Protein AF-A0A519VS32-F1 (afdb_monomer)

Secondary structure (DSSP, 8-state):
-HHHHHHHHHHHHHHHHHHHHHHHHHHTT-SS-HHHHHHHHS---HHHHHHHTBTTTB----SS--TTS--------SS--B--HHHHHHHHHT---SS-HHHHHHHHHHHS-TTTTTS--SS--TTEEEEEEEEEEEEEGGGTEEEEEEEEEEEE----SSS--EEEEEEEEPPTT-EEEEEEEEETTEEEEPPP--HHHHHHHHHHIIIII----EEEEE-STTEEEEEEEEE-SSS-EEEEEEEEEEPEEETTEEEEEPPEEE-SB-TT-EEEEEEEESSPPSS-EESS--S-SSSEEEEEE--S--EEEEE-PPPPSSPEEETTEEE--------------S-----SSS---TTT-

Nearest PDB structures (foldseek):
  6fpy-assembly2_B  TM=5.915E-01  e=7.731E-08  Homo sapiens
  6fpz-assembly2_B  TM=5.356E-01  e=4.316E-08  Homo sapiens
  6fpy-assembly1_A  TM=5.322E-01  e=5.450E-08  Homo sapiens
  6ydx-assembly1_A  TM=4.868E-01  e=1.602E-06  Homo sapiens
  7zyf-assembly2_B  TM=5.021E-01  e=4.314E-06  Homo sapiens

Sequence (361 aa):
VIVCLGFVYQWNSAYQKTTSIINHDMLKENTLPTWTAVSQQLPQSTVTEKMMKSGFVYAIPKEGSSWFWGDFGGVGFAEPRKHDPLVMISSFLIGQPLLDDQERIKILKAMYDSRHPAQERLWSGENLQTETVVSNVKIYPEYRLAFTEKTITVKNLSKRTWGGDEEAIYTFQLSEGSVVSSLSLWINGVEEKGRLTTKAKADTAYKTIVGVEVRDPSVVHWQEGNKVTVRIFPCNAAENRRFRIGITSPLIKDGNRLRYENPSINGPEFSTAEETLKIAFSESPQSLEASFKLKDKGEVVIDRSYQNNWDISFASPKLSNNAFSFNGSSYKLEELVIEPTQFKAQKIYLDLNASWTEEEL

Solvent-accessible surface area (backbone atoms only — not comparable to full-atom values): 21081 Å² total; per-residue (Å²): 106,69,69,56,54,53,50,39,50,52,41,47,52,49,43,53,51,47,52,51,45,51,57,54,46,74,74,41,95,62,93,66,63,66,47,56,64,40,53,75,69,55,74,90,44,72,59,46,51,50,55,54,37,49,71,65,33,30,51,52,78,67,87,93,62,61,90,87,60,79,85,88,82,65,85,50,51,72,53,77,74,38,85,44,72,66,56,24,52,33,33,64,77,74,49,74,64,98,59,56,73,68,43,33,47,51,31,37,34,74,72,63,70,34,53,72,37,56,42,85,57,95,50,56,50,85,49,38,30,32,47,36,40,37,36,44,35,42,36,32,67,43,73,42,33,34,40,38,38,40,38,39,33,37,36,33,70,50,89,51,90,71,92,44,61,20,36,49,52,34,38,37,42,46,57,76,84,41,44,80,77,45,43,32,39,52,57,98,88,42,84,43,75,56,81,92,71,58,61,71,62,48,52,52,51,44,51,49,32,59,74,71,66,68,54,83,45,67,50,76,39,83,46,80,85,46,32,37,37,38,42,39,38,68,29,31,54,89,52,71,36,38,38,35,40,29,35,41,31,56,42,48,74,56,90,66,28,32,33,48,73,50,62,29,69,46,56,48,51,54,93,78,14,38,24,42,40,37,40,42,61,80,57,88,73,46,78,70,44,54,81,57,91,74,90,60,96,63,74,38,74,46,79,46,73,57,70,58,76,50,41,38,36,24,50,53,63,71,67,46,91,64,64,53,71,58,97,95,43,75,46,72,72,74,84,85,80,83,77,92,69,94,77,81,76,90,72,86,82,84,72,90,74,74,78,70,51,86,90,76,108

Mean predicted aligned error: 10.27 Å

pLDDT: mean 84.2, std 13.28, range [35.09, 98.12]

Foldseek 3Di:
DVVLVVLLVLLLVQQVLLVVQQVVVVVDPDPDDSLVSSLVPGDLDPSNLLLLCEPPQEDEDDPPDDPPDDDPDDFFFQHHRDYDVSSHVSCVPRNGHPDDNVSSLVSCVRRPVSVQRNDGFPFHDNQKAWAEWEWAKEAELLAQKIKIKIKTKMAGRDPDPPPAWGKWKKKWQAPAPKDWDWKWWQDPNDTGTDDDDDPVVLVVVCCCCVVPVNDWDWGWDDDPGRMIMIMGDGRGNVDIIMMMIMMMHGWDDDPQKTKDKDTAMDIHHQPNYKYWYWYAYPDQFAPKDKPDDAPDSHTGTDIDRDDRTIMIMGGRDHHDPDWDDDPRDTHGDDDDDDDDDDDDDPDDDDDPPPPDDPVRD

Radius of gyration: 24.72 Å; Cα contacts (8 Å, |Δi|>4): 649; chains: 1; bounding box: 69×60×64 Å

Structure (mmCIF, N/CA/C/O backbone):
data_AF-A0A519VS32-F1
#
_entry.id   AF-A0A519VS32-F1
#
loop_
_atom_site.group_PDB
_atom_site.id
_atom_site.type_symbol
_atom_site.label_atom_id
_atom_site.label_alt_id
_atom_site.label_comp_id
_atom_site.label_asym_id
_atom_site.label_entity_id
_atom_site.label_seq_id
_atom_site.pdbx_PDB_ins_code
_atom_site.Cartn_x
_atom_site.Cartn_y
_atom_site.Cartn_z
_atom_site.occupancy
_atom_site.B_iso_or_equiv
_atom_site.auth_seq_id
_atom_site.auth_comp_id
_atom_site.auth_asym_id
_atom_site.auth_atom_id
_atom_site.pdbx_PDB_model_num
ATOM 1 N N . VAL A 1 1 ? 38.939 1.905 -8.479 1.00 78.06 1 VAL A N 1
ATOM 2 C CA . VAL A 1 1 ? 39.456 0.516 -8.577 1.00 78.06 1 VAL A CA 1
ATOM 3 C C . VAL A 1 1 ? 39.057 -0.331 -7.371 1.00 78.06 1 VAL A C 1
ATOM 5 O O . VAL A 1 1 ? 38.330 -1.290 -7.571 1.00 78.06 1 VAL A O 1
ATOM 8 N N . ILE A 1 2 ? 39.417 0.043 -6.136 1.00 88.25 2 ILE A N 1
ATOM 9 C CA . ILE A 1 2 ? 39.124 -0.747 -4.916 1.00 88.25 2 ILE A CA 1
ATOM 10 C C . ILE A 1 2 ? 37.626 -1.061 -4.740 1.00 88.25 2 ILE A C 1
ATOM 12 O O . ILE A 1 2 ? 37.269 -2.213 -4.526 1.00 88.25 2 ILE A O 1
ATOM 16 N N . VAL A 1 3 ? 36.742 -0.070 -4.911 1.00 87.88 3 VAL A N 1
ATOM 17 C CA . VAL A 1 3 ? 35.278 -0.269 -4.821 1.00 87.88 3 VAL A CA 1
ATOM 18 C C . VAL A 1 3 ? 34.768 -1.266 -5.868 1.00 87.88 3 VAL A C 1
ATOM 20 O O . VAL A 1 3 ? 33.941 -2.115 -5.555 1.00 87.88 3 VAL A O 1
ATOM 23 N N . CYS A 1 4 ? 35.295 -1.200 -7.094 1.00 90.94 4 CYS A N 1
ATOM 24 C CA . CYS A 1 4 ? 34.933 -2.126 -8.168 1.00 90.94 4 CYS A CA 1
ATOM 25 C C . CYS A 1 4 ? 35.387 -3.554 -7.839 1.00 90.94 4 CYS A C 1
ATOM 27 O O . CYS A 1 4 ? 34.585 -4.478 -7.902 1.00 90.94 4 CYS A O 1
ATOM 29 N N . LEU A 1 5 ? 36.635 -3.724 -7.388 1.00 93.31 5 LEU A N 1
ATOM 30 C CA . LEU A 1 5 ? 37.160 -5.026 -6.964 1.00 93.31 5 LEU A CA 1
ATOM 31 C C . LEU A 1 5 ? 36.354 -5.615 -5.799 1.00 93.31 5 LEU A C 1
ATOM 33 O O . LEU A 1 5 ? 36.012 -6.793 -5.829 1.00 93.31 5 LEU A O 1
ATOM 37 N N . GLY A 1 6 ? 36.001 -4.794 -4.805 1.00 94.75 6 GLY A N 1
ATOM 38 C CA . GLY A 1 6 ? 35.162 -5.215 -3.684 1.00 94.75 6 GLY A CA 1
ATOM 39 C C . GLY A 1 6 ? 33.761 -5.650 -4.121 1.00 94.75 6 GLY A C 1
ATOM 40 O O . GLY A 1 6 ? 33.270 -6.677 -3.659 1.00 94.75 6 GLY A O 1
ATOM 41 N N . PHE A 1 7 ? 33.137 -4.913 -5.045 1.00 96.12 7 PHE A N 1
ATOM 42 C CA . PHE A 1 7 ? 31.827 -5.267 -5.597 1.00 96.12 7 PHE A CA 1
ATOM 43 C C . PHE A 1 7 ? 31.876 -6.583 -6.383 1.00 96.12 7 PHE A C 1
ATOM 45 O O . PHE A 1 7 ? 31.075 -7.477 -6.125 1.00 96.12 7 PHE A O 1
ATOM 52 N N . VAL A 1 8 ? 32.846 -6.731 -7.292 1.00 96.25 8 VAL A N 1
ATOM 53 C CA . VAL A 1 8 ? 33.046 -7.952 -8.093 1.00 96.25 8 VAL A CA 1
ATOM 54 C C . VAL A 1 8 ? 33.332 -9.154 -7.187 1.00 96.25 8 VAL A C 1
ATOM 56 O O . VAL A 1 8 ? 32.793 -10.235 -7.405 1.00 96.25 8 VAL A O 1
ATOM 59 N N . TYR A 1 9 ? 34.120 -8.971 -6.123 1.00 96.31 9 TYR A N 1
ATOM 60 C CA . TYR A 1 9 ? 34.371 -10.018 -5.132 1.00 96.31 9 TYR A CA 1
ATOM 61 C C . TYR A 1 9 ? 33.088 -10.454 -4.410 1.00 96.31 9 TYR A C 1
ATOM 63 O O . TYR A 1 9 ? 32.817 -11.650 -4.302 1.00 96.31 9 TYR A O 1
ATOM 71 N N . GLN A 1 10 ? 32.274 -9.499 -3.946 1.00 96.25 10 GLN A N 1
ATOM 72 C CA . GLN A 1 10 ? 30.989 -9.801 -3.307 1.00 96.25 10 GLN A CA 1
ATOM 73 C C . GLN A 1 10 ? 30.020 -10.491 -4.276 1.00 96.25 10 GLN A C 1
ATOM 75 O O . GLN A 1 10 ? 29.356 -11.448 -3.883 1.00 96.25 10 GLN A O 1
ATOM 80 N N . TRP A 1 11 ? 29.987 -10.061 -5.541 1.00 96.56 11 TRP A N 1
ATOM 81 C CA . TRP A 1 11 ? 29.200 -10.705 -6.592 1.00 96.56 11 TRP A CA 1
ATOM 82 C C . TRP A 1 11 ? 29.639 -12.150 -6.806 1.00 96.56 11 TRP A C 1
ATOM 84 O O . TRP A 1 11 ? 28.804 -13.048 -6.790 1.00 96.56 11 TRP A O 1
ATOM 94 N N . ASN A 1 12 ? 30.947 -12.396 -6.939 1.00 96.50 12 ASN A N 1
ATOM 95 C CA . ASN A 1 12 ? 31.478 -13.746 -7.109 1.00 96.50 12 ASN A CA 1
ATOM 96 C C . ASN A 1 12 ? 31.135 -14.627 -5.907 1.00 96.50 12 ASN A C 1
ATOM 98 O O . ASN A 1 12 ? 30.671 -15.746 -6.075 1.00 96.50 12 ASN A O 1
ATOM 102 N N . SER A 1 13 ? 31.300 -14.111 -4.688 1.00 95.56 13 SER A N 1
ATOM 103 C CA . SER A 1 13 ? 30.938 -14.835 -3.467 1.00 95.56 13 SER A CA 1
ATOM 104 C C . SER A 1 13 ? 29.455 -15.233 -3.455 1.00 95.56 13 SER A C 1
ATOM 106 O O . SER A 1 13 ? 29.124 -16.394 -3.207 1.00 95.56 13 SER A O 1
ATOM 108 N N . ALA A 1 14 ? 28.556 -14.306 -3.804 1.00 94.62 14 ALA A N 1
ATOM 109 C CA . ALA A 1 14 ? 27.125 -14.584 -3.905 1.00 94.62 14 ALA A CA 1
ATOM 110 C C . ALA A 1 14 ? 26.801 -15.591 -5.027 1.00 94.62 14 ALA A C 1
ATOM 112 O O . ALA A 1 14 ? 26.003 -16.506 -4.815 1.00 94.62 14 ALA A O 1
ATOM 113 N N . TYR A 1 15 ? 27.447 -15.469 -6.188 1.00 95.81 15 TYR A N 1
ATOM 114 C CA . TYR A 1 15 ? 27.301 -16.382 -7.324 1.00 95.81 15 TYR A CA 1
ATOM 115 C C . TYR A 1 15 ? 27.735 -17.814 -6.975 1.00 95.81 15 TYR A C 1
ATOM 117 O O . TYR A 1 15 ? 26.971 -18.764 -7.164 1.00 95.81 15 TYR A O 1
ATOM 125 N N . GLN A 1 16 ? 28.929 -17.973 -6.396 1.00 95.50 16 GLN A N 1
ATOM 126 C CA . GLN A 1 16 ? 29.461 -19.275 -5.986 1.00 95.50 16 GLN A CA 1
ATOM 127 C C . GLN A 1 16 ? 28.591 -19.913 -4.902 1.00 95.50 16 GLN A C 1
ATOM 129 O O . GLN A 1 16 ? 28.287 -21.103 -4.969 1.00 95.50 16 GLN A O 1
ATOM 134 N N . LYS A 1 17 ? 28.123 -19.120 -3.930 1.00 94.62 17 LYS A N 1
ATOM 135 C CA . LYS A 1 17 ? 27.221 -19.612 -2.886 1.00 94.62 17 LYS A CA 1
ATOM 136 C C . LYS A 1 17 ? 25.881 -20.071 -3.461 1.00 94.62 17 LYS A C 1
ATOM 138 O O . LYS A 1 17 ? 25.420 -21.147 -3.101 1.00 94.62 17 LYS A O 1
ATOM 143 N N . THR A 1 18 ? 25.296 -19.304 -4.382 1.00 94.00 18 THR A N 1
ATOM 144 C CA . THR A 1 18 ? 24.055 -19.682 -5.082 1.00 94.00 18 THR A CA 1
ATOM 145 C C . THR A 1 18 ? 24.233 -21.009 -5.819 1.00 94.00 18 THR A C 1
ATOM 147 O O . THR A 1 18 ? 23.465 -21.941 -5.602 1.00 94.00 18 THR A O 1
ATOM 150 N N . THR A 1 19 ? 25.300 -21.128 -6.612 1.00 93.38 19 THR A N 1
ATOM 151 C CA . THR A 1 19 ? 25.625 -22.344 -7.376 1.00 93.38 19 THR A CA 1
ATOM 152 C C . THR A 1 19 ? 25.845 -23.548 -6.460 1.00 93.38 19 THR A C 1
ATOM 154 O O . THR A 1 19 ? 25.325 -24.630 -6.710 1.00 93.38 19 THR A O 1
ATOM 157 N N . SER A 1 20 ? 26.571 -23.361 -5.355 1.00 93.31 20 SER A N 1
ATOM 158 C CA . SER A 1 20 ? 26.794 -24.414 -4.365 1.00 93.31 20 SER A CA 1
ATOM 159 C C . SER A 1 20 ? 25.490 -24.878 -3.712 1.00 93.31 20 SER A C 1
ATOM 161 O O . SER A 1 20 ? 25.303 -26.079 -3.543 1.00 93.31 20 SER A O 1
ATOM 163 N N . ILE A 1 21 ? 24.577 -23.962 -3.372 1.00 91.62 21 ILE A N 1
ATOM 164 C CA . ILE A 1 21 ? 23.272 -24.321 -2.801 1.00 91.62 21 ILE A CA 1
ATOM 165 C C . ILE A 1 21 ? 22.454 -25.130 -3.808 1.00 91.62 21 ILE A C 1
ATOM 167 O O . ILE A 1 21 ? 21.954 -26.181 -3.433 1.00 91.62 21 ILE A O 1
ATOM 171 N N . ILE A 1 22 ? 22.374 -24.689 -5.067 1.00 90.44 22 ILE A N 1
ATOM 172 C CA . ILE A 1 22 ? 21.643 -25.399 -6.131 1.00 90.44 22 ILE A CA 1
ATOM 173 C C . ILE A 1 22 ? 22.199 -26.814 -6.316 1.00 90.44 22 ILE A C 1
ATOM 175 O O . ILE A 1 22 ? 21.444 -27.780 -6.310 1.00 90.44 22 ILE A O 1
ATOM 179 N N . ASN A 1 23 ? 23.524 -26.958 -6.402 1.00 89.62 23 ASN A N 1
ATOM 180 C CA . ASN A 1 23 ? 24.156 -28.267 -6.559 1.00 89.62 23 ASN A CA 1
ATOM 181 C C . ASN A 1 23 ? 23.884 -29.189 -5.360 1.00 89.62 23 ASN A C 1
ATOM 183 O O . ASN A 1 23 ? 23.631 -30.375 -5.544 1.00 89.62 23 ASN A O 1
ATOM 187 N N . HIS A 1 24 ? 23.919 -28.666 -4.129 1.00 87.12 24 HIS A N 1
ATOM 188 C CA . HIS A 1 24 ? 23.570 -29.450 -2.941 1.00 87.12 24 HIS A CA 1
ATOM 189 C C . HIS A 1 24 ? 22.078 -29.791 -2.871 1.00 87.12 24 HIS A C 1
ATOM 191 O O . HIS A 1 24 ? 21.731 -30.855 -2.363 1.00 87.12 24 HIS A O 1
ATOM 197 N N . ASP A 1 25 ? 21.211 -28.895 -3.341 1.00 84.56 25 ASP A N 1
ATOM 198 C CA . ASP A 1 25 ? 19.765 -29.099 -3.404 1.00 84.56 25 ASP A CA 1
ATOM 199 C C . ASP A 1 25 ? 19.421 -30.210 -4.397 1.00 84.56 25 ASP A C 1
ATOM 201 O O . ASP A 1 25 ? 18.660 -31.092 -4.046 1.00 84.56 25 ASP A O 1
ATOM 205 N N . MET A 1 26 ? 20.083 -30.269 -5.558 1.00 81.06 26 MET A N 1
ATOM 206 C CA . MET A 1 26 ? 19.925 -31.361 -6.533 1.00 81.06 26 MET A CA 1
ATOM 207 C C . MET A 1 26 ? 20.322 -32.746 -5.998 1.00 81.06 26 MET A C 1
ATOM 209 O O . MET A 1 26 ? 19.842 -33.759 -6.503 1.00 81.06 26 MET A O 1
ATOM 213 N N . LEU A 1 27 ? 21.219 -32.810 -5.009 1.00 80.44 27 LEU A N 1
ATOM 214 C CA . LEU A 1 27 ? 21.641 -34.069 -4.379 1.00 80.44 27 LEU A CA 1
ATOM 215 C C . LEU A 1 27 ? 20.667 -34.549 -3.303 1.00 80.44 27 LEU A C 1
ATOM 217 O O . LEU A 1 27 ? 20.682 -35.723 -2.934 1.00 80.44 27 LEU A O 1
ATOM 221 N N . LYS A 1 28 ? 19.865 -33.639 -2.754 1.00 73.25 28 LYS A N 1
ATOM 222 C CA . LYS A 1 28 ? 18.820 -33.970 -1.796 1.00 73.25 28 LYS A CA 1
ATOM 223 C C . LYS A 1 28 ? 17.549 -34.159 -2.610 1.00 73.25 28 LYS A C 1
ATOM 225 O O . LYS A 1 28 ? 17.189 -33.293 -3.390 1.00 73.25 28 LYS A O 1
ATOM 230 N N . GLU A 1 29 ? 16.828 -35.257 -2.429 1.00 65.81 29 GLU A N 1
ATOM 231 C CA . GLU A 1 29 ? 15.453 -35.370 -2.936 1.00 65.81 29 GLU A CA 1
ATOM 232 C C . GLU A 1 29 ? 14.532 -34.440 -2.118 1.00 65.81 29 GLU A C 1
ATOM 234 O O . GLU A 1 29 ? 13.639 -34.872 -1.393 1.00 65.81 29 GLU A O 1
ATOM 239 N N . ASN A 1 30 ? 14.824 -33.139 -2.140 1.00 62.19 30 ASN A N 1
ATOM 240 C CA . ASN A 1 30 ? 14.110 -32.125 -1.395 1.00 62.19 30 ASN A CA 1
ATOM 241 C C . ASN A 1 30 ? 12.720 -31.953 -2.005 1.00 62.19 30 ASN A C 1
ATOM 243 O O . ASN A 1 30 ? 12.544 -31.838 -3.215 1.00 62.19 30 ASN A O 1
ATOM 247 N N . THR A 1 31 ? 11.717 -31.892 -1.136 1.00 73.75 31 THR A N 1
ATOM 248 C CA . THR A 1 31 ? 10.315 -31.694 -1.522 1.00 73.75 31 THR A CA 1
ATOM 249 C C . THR A 1 31 ? 9.988 -30.233 -1.848 1.00 73.75 31 THR A C 1
ATOM 251 O O . THR A 1 31 ? 8.918 -29.948 -2.385 1.00 73.75 31 THR A O 1
ATOM 254 N N . LEU A 1 32 ? 10.888 -29.298 -1.520 1.00 82.06 32 LEU A N 1
ATOM 255 C CA . LEU A 1 32 ? 10.698 -27.860 -1.709 1.00 82.06 32 LEU A CA 1
ATOM 256 C C . LEU A 1 32 ? 11.434 -27.345 -2.960 1.00 82.06 32 LEU A C 1
ATOM 258 O O . LEU A 1 32 ? 12.518 -27.832 -3.266 1.00 82.06 32 LEU A O 1
ATOM 262 N N . PRO A 1 33 ? 10.902 -26.321 -3.658 1.00 87.62 33 PRO A N 1
ATOM 263 C CA . PRO A 1 33 ? 11.562 -25.736 -4.826 1.00 87.62 33 PRO A CA 1
ATOM 264 C C . PRO A 1 33 ? 12.920 -25.099 -4.496 1.00 87.62 33 PRO A C 1
ATOM 266 O O . PRO A 1 33 ? 13.047 -24.412 -3.482 1.00 87.62 33 PRO A O 1
ATOM 269 N N . THR A 1 34 ? 13.889 -25.193 -5.405 1.00 88.25 34 THR A N 1
ATOM 270 C CA . THR A 1 34 ? 15.281 -24.742 -5.216 1.00 88.25 34 THR A CA 1
ATOM 271 C C . THR A 1 34 ? 15.441 -23.287 -4.766 1.00 88.25 34 THR A C 1
ATOM 273 O O . THR A 1 34 ? 16.265 -22.989 -3.895 1.00 88.25 34 THR A O 1
ATOM 276 N N . TRP A 1 35 ? 14.614 -22.363 -5.269 1.00 91.00 35 TRP A N 1
ATOM 277 C CA . TRP A 1 35 ? 14.641 -20.957 -4.837 1.00 91.00 35 TRP A CA 1
ATOM 278 C C . TRP A 1 35 ? 14.465 -20.789 -3.314 1.00 91.00 35 TRP A C 1
ATOM 280 O O . TRP A 1 35 ? 14.995 -19.835 -2.739 1.00 91.00 35 TRP A O 1
ATOM 290 N N . THR A 1 36 ? 13.762 -21.716 -2.645 1.00 90.62 36 THR A N 1
ATOM 291 C CA . THR A 1 36 ? 13.538 -21.672 -1.192 1.00 90.62 36 THR A CA 1
ATOM 292 C C . THR A 1 36 ? 14.849 -21.867 -0.433 1.00 90.62 36 THR A C 1
ATOM 294 O O . THR A 1 36 ? 15.220 -21.009 0.371 1.00 90.62 36 THR A O 1
ATOM 297 N N . ALA A 1 37 ? 15.605 -22.921 -0.753 1.00 90.62 37 ALA A N 1
ATOM 298 C CA . ALA A 1 37 ? 16.916 -23.204 -0.178 1.00 90.62 37 ALA A CA 1
ATOM 299 C C . ALA A 1 37 ? 17.911 -22.059 -0.423 1.00 90.62 37 ALA A C 1
ATOM 301 O O . ALA A 1 37 ? 18.642 -21.668 0.493 1.00 90.62 37 ALA A O 1
ATOM 302 N N . VAL A 1 38 ? 17.901 -21.478 -1.631 1.00 92.12 38 VAL A N 1
ATOM 303 C CA . VAL A 1 38 ? 18.730 -20.307 -1.956 1.00 92.12 38 VAL A CA 1
ATOM 304 C C . VAL A 1 38 ? 18.357 -19.124 -1.063 1.00 92.12 38 VAL A C 1
ATOM 306 O O . VAL A 1 38 ? 19.236 -18.552 -0.419 1.00 92.12 38 VAL A O 1
ATOM 309 N N . SER A 1 39 ? 17.068 -18.786 -0.958 1.00 91.94 39 SER A N 1
ATOM 310 C CA . SER A 1 39 ? 16.605 -17.630 -0.176 1.00 91.94 39 SER A CA 1
ATOM 311 C C . SER A 1 39 ? 16.947 -17.702 1.319 1.00 91.94 39 SER A C 1
ATOM 313 O O . SER A 1 39 ? 17.188 -16.672 1.941 1.00 91.94 39 SER A O 1
ATOM 315 N N . GLN A 1 40 ? 17.017 -18.907 1.895 1.00 89.88 40 GLN A N 1
ATOM 316 C CA . GLN A 1 40 ? 17.318 -19.112 3.317 1.00 89.88 40 GLN A CA 1
ATOM 317 C C . GLN A 1 40 ? 18.802 -18.935 3.654 1.00 89.88 40 GLN A C 1
ATOM 319 O O . GLN A 1 40 ? 19.151 -18.597 4.784 1.00 89.88 40 GLN A O 1
ATOM 324 N N . GLN A 1 41 ? 19.689 -19.209 2.698 1.00 91.62 41 GLN A N 1
ATOM 325 C CA . GLN A 1 41 ? 21.128 -19.300 2.952 1.00 91.62 41 GLN A CA 1
ATOM 326 C C . GLN A 1 41 ? 21.924 -18.152 2.329 1.00 91.62 41 GLN A C 1
ATOM 328 O O . GLN A 1 41 ? 23.053 -17.875 2.754 1.00 91.62 41 GLN A O 1
ATOM 333 N N . LEU A 1 42 ? 21.393 -17.495 1.300 1.00 91.94 42 LEU A N 1
ATOM 334 C CA . LEU A 1 42 ? 22.091 -16.425 0.603 1.00 91.94 42 LEU A CA 1
ATOM 335 C C . LEU A 1 42 ? 22.167 -15.158 1.479 1.00 91.94 42 LEU A C 1
ATOM 337 O O . LEU A 1 42 ? 21.191 -14.809 2.140 1.00 91.94 42 LEU A O 1
ATOM 341 N N . PRO A 1 43 ? 23.309 -14.444 1.524 1.00 88.56 43 PRO A N 1
ATOM 342 C CA . PRO A 1 43 ? 23.415 -13.234 2.329 1.00 88.56 43 PRO A CA 1
ATOM 343 C C . PRO A 1 43 ? 22.525 -12.123 1.766 1.00 88.56 43 PRO A C 1
ATOM 345 O O . PRO A 1 43 ? 22.625 -11.774 0.585 1.00 88.56 43 PRO A O 1
ATOM 348 N N . GLN A 1 44 ? 21.718 -11.518 2.635 1.00 91.94 44 GLN A N 1
ATOM 349 C CA . GLN A 1 44 ? 20.938 -10.330 2.311 1.00 91.94 44 GLN A CA 1
ATOM 350 C C . GLN A 1 44 ? 21.877 -9.119 2.210 1.00 91.94 44 GLN A C 1
ATOM 352 O O . GLN A 1 44 ? 22.309 -8.547 3.207 1.00 91.94 44 GLN A O 1
ATOM 357 N N . SER A 1 45 ? 22.243 -8.754 0.981 1.00 92.56 45 SER A N 1
ATOM 358 C CA . SER A 1 45 ? 23.092 -7.595 0.683 1.00 92.56 45 SER A CA 1
ATOM 359 C C . SER A 1 45 ? 22.607 -6.860 -0.565 1.00 92.56 45 SER A C 1
ATOM 361 O O . SER A 1 45 ? 21.918 -7.451 -1.399 1.00 92.56 45 SER A O 1
ATOM 363 N N . THR A 1 46 ? 23.005 -5.597 -0.735 1.00 91.94 46 THR A N 1
ATOM 364 C CA . THR A 1 46 ? 22.708 -4.824 -1.954 1.00 91.94 46 THR A CA 1
ATOM 365 C C . THR A 1 46 ? 23.341 -5.449 -3.199 1.00 91.94 46 THR A C 1
ATOM 367 O O . THR A 1 46 ? 22.761 -5.390 -4.279 1.00 91.94 46 THR A O 1
ATOM 370 N N . VAL A 1 47 ? 24.521 -6.072 -3.081 1.00 94.12 47 VAL A N 1
ATOM 371 C CA . VAL A 1 47 ? 25.171 -6.750 -4.219 1.00 94.12 47 VAL A CA 1
ATOM 372 C C . VAL A 1 47 ? 24.374 -7.984 -4.631 1.00 94.12 47 VAL A C 1
ATOM 374 O O . VAL A 1 47 ? 24.089 -8.157 -5.813 1.00 94.12 47 VAL A O 1
ATOM 377 N N . THR A 1 48 ? 23.942 -8.790 -3.659 1.00 94.00 48 THR A N 1
ATOM 378 C CA . THR A 1 48 ? 23.061 -9.942 -3.890 1.00 94.00 48 THR A CA 1
ATOM 379 C C . THR A 1 48 ? 21.739 -9.511 -4.537 1.00 94.00 48 THR A C 1
ATOM 381 O O . THR A 1 48 ? 21.288 -10.141 -5.490 1.00 94.00 48 THR A O 1
ATOM 384 N N . GLU A 1 49 ? 21.140 -8.409 -4.077 1.00 93.88 49 GLU A N 1
ATOM 385 C CA . GLU A 1 49 ? 19.905 -7.864 -4.652 1.00 93.88 49 GLU A CA 1
ATOM 386 C C . GLU A 1 49 ? 20.097 -7.477 -6.124 1.00 93.88 49 GLU A C 1
ATOM 388 O O . GLU A 1 49 ? 19.324 -7.886 -6.990 1.00 93.88 49 GLU A O 1
ATOM 393 N N . LYS A 1 50 ? 21.173 -6.735 -6.425 1.00 93.62 50 LYS A N 1
ATOM 394 C CA . LYS A 1 50 ? 21.538 -6.348 -7.795 1.00 93.62 50 LYS A CA 1
ATOM 395 C C . LYS A 1 50 ? 21.821 -7.560 -8.683 1.00 93.62 50 LYS A C 1
ATOM 397 O O . LYS A 1 50 ? 21.439 -7.548 -9.851 1.00 93.62 50 LYS A O 1
ATOM 402 N N . MET A 1 51 ? 22.442 -8.605 -8.135 1.00 94.19 51 MET A N 1
ATOM 403 C CA . MET A 1 51 ? 22.677 -9.871 -8.834 1.00 94.19 51 MET A CA 1
ATOM 404 C C . MET A 1 51 ? 21.364 -10.557 -9.209 1.00 94.19 51 MET A C 1
ATOM 406 O O . MET A 1 51 ? 21.180 -10.929 -10.371 1.00 94.19 51 MET A O 1
ATOM 410 N N . MET A 1 52 ? 20.418 -10.647 -8.272 1.00 94.00 52 MET A N 1
ATOM 411 C CA . MET A 1 52 ? 19.093 -11.214 -8.538 1.00 94.00 52 MET A CA 1
ATOM 412 C C . MET A 1 52 ? 18.306 -10.394 -9.562 1.00 94.00 52 MET A C 1
ATOM 414 O O . MET A 1 52 ? 17.627 -10.978 -10.396 1.00 94.00 52 MET A O 1
ATOM 418 N N . LYS A 1 53 ? 18.474 -9.066 -9.562 1.00 91.00 53 LYS A N 1
ATOM 419 C CA . LYS A 1 53 ? 17.858 -8.108 -10.498 1.00 91.00 53 LYS A CA 1
ATOM 420 C C . LYS A 1 53 ? 18.527 -8.018 -11.884 1.00 91.00 53 LYS A C 1
ATOM 422 O O . LYS A 1 53 ? 18.065 -7.269 -12.752 1.00 91.00 53 LYS A O 1
ATOM 427 N N . SER A 1 54 ? 19.639 -8.719 -12.104 1.00 89.94 54 SER A N 1
ATOM 428 C CA . SER A 1 54 ? 20.414 -8.629 -13.348 1.00 89.94 54 SER A CA 1
ATOM 429 C C . SER A 1 54 ? 19.660 -9.210 -14.550 1.00 89.94 54 SER A C 1
ATOM 431 O O . SER A 1 54 ? 19.026 -10.256 -14.459 1.00 89.94 54 SER A O 1
ATOM 433 N N . GLY A 1 55 ? 19.710 -8.545 -15.701 1.00 82.38 55 GLY A N 1
ATOM 434 C CA . GLY A 1 55 ? 19.042 -8.992 -16.927 1.00 82.38 55 GLY A CA 1
ATOM 435 C C . GLY A 1 55 ? 17.647 -8.405 -17.141 1.00 82.38 55 GLY A C 1
ATOM 436 O O . GLY A 1 55 ? 17.320 -8.113 -18.290 1.00 82.38 55 GLY A O 1
ATOM 437 N N . PHE A 1 56 ? 16.884 -8.133 -16.072 1.00 81.38 56 PHE A N 1
ATOM 438 C CA . PHE A 1 56 ? 15.541 -7.536 -16.172 1.00 81.38 56 PHE A CA 1
ATOM 439 C C . PHE A 1 56 ? 15.429 -6.118 -15.580 1.00 81.38 56 PHE A C 1
ATOM 441 O O . PHE A 1 56 ? 14.810 -5.269 -16.212 1.00 81.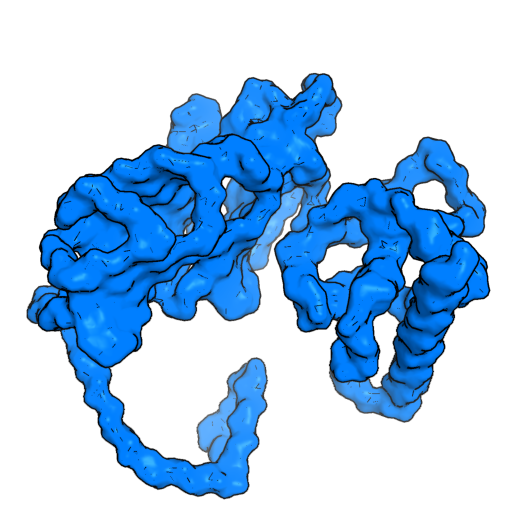38 56 PHE A O 1
ATOM 448 N N . VAL A 1 57 ? 16.090 -5.795 -14.456 1.00 84.44 57 VAL A N 1
ATOM 449 C CA . VAL A 1 57 ? 16.224 -4.390 -13.994 1.00 84.44 57 VAL A CA 1
ATOM 450 C C . VAL A 1 57 ? 17.562 -3.806 -14.429 1.00 84.44 57 VAL A C 1
ATOM 452 O O . VAL A 1 57 ? 17.612 -2.699 -14.954 1.00 84.44 57 VAL A O 1
ATOM 455 N N . TYR A 1 58 ? 18.664 -4.532 -14.232 1.00 87.94 58 TYR A N 1
ATOM 456 C CA . TYR A 1 58 ? 19.996 -4.052 -14.610 1.00 87.94 58 TYR A CA 1
ATOM 457 C C . TYR A 1 58 ? 20.426 -4.597 -15.967 1.00 87.94 58 TYR A C 1
ATOM 459 O O . TYR A 1 58 ? 20.352 -5.801 -16.216 1.00 87.94 58 TYR A O 1
ATOM 467 N N . ALA A 1 59 ? 20.927 -3.715 -16.831 1.00 85.94 59 ALA A N 1
ATOM 468 C CA . ALA A 1 59 ? 21.537 -4.114 -18.091 1.00 85.94 59 ALA A CA 1
ATOM 469 C C . ALA A 1 59 ? 22.776 -4.999 -17.855 1.00 85.94 59 ALA A C 1
ATOM 471 O O . ALA A 1 59 ? 23.617 -4.700 -17.007 1.00 85.94 59 ALA A O 1
ATOM 472 N N . ILE A 1 60 ? 22.890 -6.064 -18.646 1.00 86.38 60 ILE A N 1
ATOM 473 C CA . ILE A 1 60 ? 23.997 -7.028 -18.638 1.00 86.38 60 ILE A CA 1
ATOM 474 C C . ILE A 1 60 ? 24.567 -7.168 -20.058 1.00 86.38 60 ILE A C 1
ATOM 476 O O . ILE A 1 60 ? 23.874 -6.811 -21.017 1.00 86.38 60 ILE A O 1
ATOM 480 N N . PRO A 1 61 ? 25.794 -7.684 -20.223 1.00 81.50 61 PRO A N 1
ATOM 481 C CA . PRO A 1 61 ? 26.291 -8.081 -21.537 1.00 81.50 61 PRO A CA 1
ATOM 482 C C . PRO A 1 61 ? 25.419 -9.219 -22.088 1.00 81.50 61 PRO A C 1
ATOM 484 O O . PRO A 1 61 ? 25.201 -10.206 -21.391 1.00 81.50 61 PRO A O 1
ATOM 487 N N . LYS A 1 62 ? 24.911 -9.090 -23.318 1.00 69.44 62 LYS A N 1
ATOM 488 C CA . LYS A 1 62 ? 24.228 -10.181 -24.031 1.00 69.44 62 LYS A CA 1
ATOM 489 C C . LYS A 1 62 ? 25.093 -10.638 -25.204 1.00 69.44 62 LYS A C 1
ATOM 491 O O . LYS A 1 62 ? 25.502 -9.809 -26.016 1.00 69.44 62 LYS A O 1
ATOM 496 N N . GLU A 1 63 ? 25.332 -11.940 -25.320 1.00 52.44 63 GLU A N 1
ATOM 497 C CA . GLU A 1 63 ? 25.846 -12.537 -26.556 1.00 52.44 63 GLU A CA 1
ATOM 498 C C . GLU A 1 63 ? 24.698 -12.671 -27.570 1.00 52.44 63 GLU A C 1
ATOM 500 O O . GLU A 1 63 ? 23.633 -13.198 -27.259 1.00 52.44 63 GLU A O 1
ATOM 505 N N . GLY A 1 64 ? 24.892 -12.165 -28.791 1.00 50.88 64 GLY A N 1
ATOM 506 C CA . GLY A 1 64 ? 24.028 -12.479 -29.938 1.00 50.88 64 GLY A CA 1
ATOM 507 C C . GLY A 1 64 ? 22.717 -11.694 -30.109 1.00 50.88 64 GLY A C 1
ATOM 508 O O . GLY A 1 64 ? 22.068 -11.871 -31.135 1.00 50.88 64 GLY A O 1
ATOM 509 N N . SER A 1 65 ? 22.320 -10.794 -29.202 1.00 45.31 65 SER A N 1
ATOM 510 C CA . SER A 1 65 ? 21.139 -9.930 -29.407 1.00 45.31 65 SER A CA 1
ATOM 511 C C . SER A 1 65 ? 21.540 -8.518 -29.841 1.00 45.31 65 SER A C 1
ATOM 513 O O . SER A 1 65 ? 22.301 -7.848 -29.142 1.00 45.31 65 SER A O 1
ATOM 515 N N . SER A 1 66 ? 21.012 -8.033 -30.967 1.00 40.66 66 SER A N 1
ATOM 516 C CA . SER A 1 66 ? 21.218 -6.653 -31.416 1.00 40.66 66 SER A CA 1
ATOM 517 C C . SER A 1 66 ? 20.757 -5.648 -30.356 1.00 40.66 66 SER A C 1
ATOM 519 O O . SER A 1 66 ? 19.577 -5.597 -30.027 1.00 40.66 66 SER A O 1
ATOM 521 N N . TRP A 1 67 ? 21.670 -4.781 -29.908 1.00 41.09 67 TRP A N 1
ATOM 522 C CA . TRP A 1 67 ? 21.399 -3.620 -29.039 1.00 41.09 67 TRP A CA 1
ATOM 523 C C . TRP A 1 67 ? 20.193 -2.783 -29.528 1.00 41.09 67 TRP A C 1
ATOM 525 O O . TRP A 1 67 ? 19.470 -2.185 -28.740 1.00 41.09 67 TRP A O 1
ATOM 535 N N . PHE A 1 68 ? 19.930 -2.781 -30.835 1.00 35.09 68 PHE A N 1
ATOM 536 C CA . PHE A 1 68 ? 18.883 -1.984 -31.473 1.00 35.09 68 PHE A CA 1
ATOM 537 C C . PHE A 1 68 ? 17.448 -2.501 -31.307 1.00 35.09 68 PHE A C 1
ATOM 539 O O . PHE A 1 68 ? 16.518 -1.722 -31.504 1.00 35.09 68 PHE A O 1
ATOM 546 N N . TRP A 1 69 ? 17.241 -3.770 -30.951 1.00 36.41 69 TRP A N 1
ATOM 547 C CA . TRP A 1 69 ? 15.899 -4.337 -30.812 1.00 36.41 69 TRP A CA 1
ATOM 548 C C . TRP A 1 69 ? 15.622 -4.597 -29.335 1.00 36.41 69 TRP A C 1
ATOM 550 O O . TRP A 1 69 ? 16.264 -5.437 -28.706 1.00 36.41 69 TRP A O 1
ATOM 560 N N . GLY A 1 70 ? 14.706 -3.805 -28.774 1.00 39.94 70 GLY A N 1
ATOM 561 C CA . GLY A 1 70 ? 14.289 -3.897 -27.380 1.00 39.94 70 GLY A CA 1
ATOM 562 C C . GLY A 1 70 ? 13.899 -5.322 -26.994 1.00 39.94 70 GLY A C 1
ATOM 563 O O . GLY A 1 70 ? 13.269 -6.052 -27.754 1.00 39.94 70 GLY A O 1
ATOM 564 N N . ASP A 1 71 ? 14.311 -5.714 -25.799 1.00 42.25 71 ASP A N 1
ATOM 565 C CA . ASP A 1 71 ? 13.985 -6.992 -25.187 1.00 42.25 71 ASP A CA 1
ATOM 566 C C . ASP A 1 71 ? 12.504 -6.989 -24.779 1.00 42.25 71 ASP A C 1
ATOM 568 O O . ASP A 1 71 ? 12.146 -6.413 -23.755 1.00 42.25 71 ASP A O 1
ATOM 572 N N . PHE A 1 72 ? 11.634 -7.569 -25.607 1.00 40.34 72 PHE A N 1
ATOM 573 C CA . PHE A 1 72 ? 10.185 -7.645 -25.354 1.00 40.34 72 PHE A CA 1
ATOM 574 C C . PHE A 1 72 ? 9.782 -8.821 -24.444 1.00 40.34 72 PHE A C 1
ATOM 576 O O . PHE A 1 72 ? 8.597 -9.014 -24.185 1.00 40.34 72 PHE A O 1
ATOM 583 N N . GLY A 1 73 ? 10.743 -9.620 -23.971 1.00 41.41 73 GLY A N 1
ATOM 584 C CA . GLY A 1 73 ? 10.498 -10.832 -23.189 1.00 41.41 73 GLY A CA 1
ATOM 585 C C . GLY A 1 73 ? 11.220 -10.798 -21.851 1.00 41.41 73 GLY A C 1
ATOM 586 O O . GLY A 1 73 ? 12.271 -11.409 -21.705 1.00 41.41 73 GLY A O 1
ATOM 587 N N . GLY A 1 74 ? 10.657 -10.093 -20.876 1.00 48.97 74 GLY A N 1
ATOM 588 C CA . GLY A 1 74 ? 11.092 -10.157 -19.483 1.00 48.97 74 GLY A CA 1
ATOM 589 C C . GLY A 1 74 ? 9.884 -10.297 -18.570 1.00 48.97 74 GLY A C 1
ATOM 590 O O . GLY A 1 74 ? 8.820 -9.741 -18.848 1.00 48.97 74 GLY A O 1
ATOM 591 N N . VAL A 1 75 ? 10.030 -11.042 -17.476 1.00 55.56 75 VAL A N 1
ATOM 592 C CA . VAL A 1 75 ?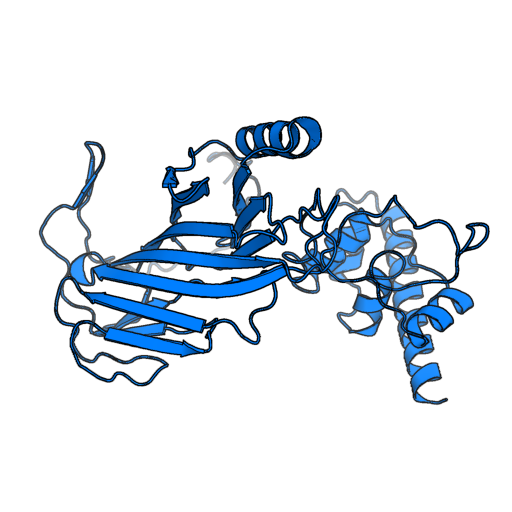 9.016 -11.055 -16.418 1.00 55.56 75 VAL A CA 1
ATOM 593 C C . VAL A 1 75 ? 8.962 -9.652 -15.807 1.00 55.56 75 VAL A C 1
ATOM 595 O O . VAL A 1 75 ? 9.987 -9.122 -15.380 1.00 55.56 75 VAL A O 1
ATOM 598 N N . GLY A 1 76 ? 7.780 -9.031 -15.792 1.00 61.50 76 GLY A N 1
ATOM 599 C CA . GLY A 1 76 ? 7.617 -7.657 -15.316 1.00 61.50 76 GLY A CA 1
ATOM 600 C C . GLY A 1 76 ? 8.074 -7.484 -13.863 1.00 61.50 76 GLY A C 1
ATOM 601 O O . GLY A 1 76 ? 7.553 -8.134 -12.958 1.00 61.50 76 GLY A O 1
ATOM 602 N N . PHE A 1 77 ? 9.028 -6.580 -13.646 1.00 70.56 77 PHE A N 1
ATOM 603 C CA . PHE A 1 77 ? 9.415 -6.054 -12.339 1.00 70.56 77 PHE A CA 1
ATOM 604 C C . PHE A 1 77 ? 9.300 -4.529 -12.428 1.00 70.56 77 PHE A C 1
ATOM 606 O O . PHE A 1 77 ? 9.872 -3.927 -13.331 1.00 70.56 77 PHE A O 1
ATOM 613 N N . ALA A 1 78 ? 8.520 -3.907 -11.545 1.00 68.88 78 ALA A N 1
ATOM 614 C CA . ALA A 1 78 ? 8.146 -2.493 -11.574 1.00 68.88 78 ALA A CA 1
ATOM 615 C C . ALA A 1 78 ? 9.288 -1.568 -11.124 1.00 68.88 78 ALA A C 1
ATOM 617 O O . ALA A 1 78 ? 9.144 -0.767 -10.203 1.00 68.88 78 ALA A O 1
ATOM 618 N N . GLU A 1 79 ? 10.437 -1.700 -11.772 1.00 71.94 79 GLU A N 1
ATOM 619 C CA . GLU A 1 79 ? 11.532 -0.752 -11.707 1.00 71.94 79 GLU A CA 1
ATOM 620 C C . GLU A 1 79 ? 12.012 -0.454 -13.128 1.00 71.94 79 GLU A C 1
ATOM 622 O O . GLU A 1 79 ? 12.183 -1.393 -13.909 1.00 71.94 79 GLU A O 1
ATOM 627 N N . PRO A 1 80 ? 12.298 0.820 -13.454 1.00 71.12 80 PRO A N 1
ATOM 628 C CA . PRO A 1 80 ? 12.877 1.167 -14.742 1.00 71.12 80 PRO A CA 1
ATOM 629 C C . PRO A 1 80 ? 14.189 0.425 -14.982 1.00 71.12 80 PRO A C 1
ATOM 631 O O . PRO A 1 80 ? 14.982 0.225 -14.050 1.00 71.12 80 PRO A O 1
ATOM 634 N N . ARG A 1 81 ? 14.454 0.076 -16.244 1.00 79.56 81 ARG A N 1
ATOM 635 C CA . ARG A 1 81 ? 15.721 -0.550 -16.631 1.00 79.56 81 ARG A CA 1
ATOM 636 C C . ARG A 1 81 ? 16.879 0.423 -16.386 1.00 79.56 81 ARG A C 1
ATOM 638 O O . ARG A 1 81 ? 16.880 1.553 -16.869 1.00 79.56 81 ARG A O 1
ATOM 645 N N . LYS A 1 82 ? 17.890 -0.023 -15.643 1.00 83.12 82 LYS A N 1
ATOM 646 C CA . LYS A 1 82 ? 19.046 0.771 -15.205 1.00 83.12 82 LYS A CA 1
ATOM 647 C C . LYS A 1 82 ? 20.330 0.251 -15.837 1.00 83.12 82 LYS A C 1
ATOM 649 O O . LYS A 1 82 ? 20.532 -0.955 -15.990 1.00 83.12 82 LYS A O 1
ATOM 654 N N . HIS A 1 83 ? 21.240 1.168 -16.142 1.00 86.31 83 HIS A N 1
ATOM 655 C CA . HIS A 1 83 ? 22.621 0.834 -16.465 1.00 86.31 83 HIS A CA 1
ATOM 656 C C . HIS A 1 83 ? 23.494 1.064 -15.227 1.00 86.31 83 HIS A C 1
ATOM 658 O O . HIS A 1 83 ? 23.615 2.192 -14.755 1.00 86.31 83 HIS A O 1
ATOM 664 N N . ASP A 1 84 ? 24.090 -0.006 -14.701 1.00 90.44 84 ASP A N 1
ATOM 665 C CA . ASP A 1 84 ? 25.049 0.051 -13.596 1.00 90.44 84 ASP A CA 1
ATOM 666 C C . ASP A 1 84 ? 26.371 -0.587 -14.062 1.00 90.44 84 ASP A C 1
ATOM 668 O O . ASP A 1 84 ? 26.406 -1.801 -14.297 1.00 90.44 84 ASP A O 1
ATOM 672 N N . PRO A 1 85 ? 27.461 0.195 -14.206 1.00 92.69 85 PRO A N 1
ATOM 673 C CA . PRO A 1 85 ? 28.744 -0.319 -14.679 1.00 92.69 85 PRO A CA 1
ATOM 674 C C . PRO A 1 85 ? 29.303 -1.464 -13.827 1.00 92.69 85 PRO A C 1
ATOM 676 O O . PRO A 1 85 ? 29.950 -2.362 -14.361 1.00 92.69 85 PRO A O 1
ATOM 679 N N . LEU A 1 86 ? 29.044 -1.475 -12.513 1.00 95.12 86 LEU A N 1
ATOM 680 C CA . LEU A 1 86 ? 29.528 -2.528 -11.617 1.00 95.12 86 LEU A CA 1
ATOM 681 C C . LEU A 1 86 ? 28.786 -3.845 -11.850 1.00 95.12 86 LEU A C 1
ATOM 683 O O . LEU A 1 86 ? 29.408 -4.910 -11.861 1.00 95.12 86 LEU A O 1
ATOM 687 N N . VAL A 1 87 ? 27.472 -3.773 -12.083 1.00 93.69 87 VAL A N 1
ATOM 688 C CA . VAL A 1 87 ? 26.656 -4.935 -12.463 1.00 93.69 87 VAL A CA 1
ATOM 689 C C . VAL A 1 87 ? 27.075 -5.458 -13.833 1.00 93.69 87 VAL A C 1
ATOM 691 O O . VAL A 1 87 ? 27.235 -6.666 -13.995 1.00 93.69 87 VAL A O 1
ATOM 694 N N . MET A 1 88 ? 27.313 -4.564 -14.795 1.00 91.31 88 MET A N 1
ATOM 695 C CA . MET A 1 88 ? 27.750 -4.936 -16.140 1.00 91.31 88 MET A CA 1
ATOM 696 C C . MET A 1 88 ? 29.101 -5.659 -16.124 1.00 91.31 88 MET A C 1
ATOM 698 O O . MET A 1 88 ? 29.211 -6.744 -16.689 1.00 91.31 88 MET A O 1
ATOM 702 N N . ILE A 1 89 ? 30.101 -5.105 -15.430 1.00 92.38 89 ILE A N 1
ATOM 703 C CA . ILE A 1 89 ? 31.433 -5.718 -15.299 1.00 92.38 89 ILE A CA 1
ATOM 704 C C . ILE A 1 89 ? 31.343 -7.066 -14.580 1.00 92.38 89 ILE A C 1
ATOM 706 O O . ILE A 1 89 ? 31.930 -8.042 -15.035 1.00 92.38 89 ILE A O 1
ATOM 710 N N . SER A 1 90 ? 30.598 -7.144 -13.476 1.00 95.12 90 SER A N 1
ATOM 711 C CA . SER A 1 90 ? 30.491 -8.386 -12.701 1.00 95.12 90 SER A CA 1
ATOM 712 C C . SER A 1 90 ? 29.772 -9.483 -13.484 1.00 95.12 90 SER A C 1
ATOM 714 O O . SER A 1 90 ? 30.240 -10.616 -13.518 1.00 95.12 90 SER A O 1
ATOM 716 N N . SER A 1 91 ? 28.687 -9.136 -14.181 1.00 92.00 91 SER A N 1
ATOM 717 C CA . SER A 1 91 ? 27.965 -10.074 -15.049 1.00 92.00 91 SER A CA 1
ATOM 718 C C . SER A 1 91 ? 28.829 -10.535 -16.224 1.00 92.00 91 SER A C 1
ATOM 720 O O . SER A 1 91 ? 28.745 -11.694 -16.602 1.00 92.00 91 SER A O 1
ATOM 722 N N . PHE A 1 92 ? 29.681 -9.660 -16.774 1.00 91.56 92 PHE A N 1
ATOM 723 C CA . PHE A 1 92 ? 30.629 -10.021 -17.833 1.00 91.56 92 PHE A CA 1
ATOM 724 C C . PHE A 1 92 ? 31.717 -10.985 -17.349 1.00 91.56 92 PHE A C 1
ATOM 726 O O . PHE A 1 92 ? 32.030 -11.955 -18.028 1.00 91.56 92 PHE A O 1
ATOM 733 N N . LEU A 1 93 ? 32.314 -10.706 -16.187 1.00 92.81 93 LEU A N 1
ATOM 734 C CA . LEU A 1 93 ? 33.459 -11.464 -15.677 1.00 92.81 93 LEU A CA 1
ATOM 735 C C . LEU A 1 93 ? 33.065 -12.790 -15.018 1.00 92.81 93 LEU A C 1
ATOM 737 O O . LEU A 1 93 ? 33.851 -13.732 -15.043 1.00 92.81 93 LEU A O 1
ATOM 741 N N . ILE A 1 94 ? 31.900 -12.836 -14.369 1.00 94.12 94 ILE A N 1
ATOM 742 C CA . ILE A 1 94 ? 31.485 -13.960 -13.516 1.00 94.12 94 ILE A CA 1
ATOM 743 C C . ILE A 1 94 ? 30.277 -14.688 -14.107 1.00 94.12 94 ILE A C 1
ATOM 745 O O . ILE A 1 94 ? 30.205 -15.910 -14.029 1.00 94.12 94 ILE A O 1
ATOM 749 N N . GLY A 1 95 ? 29.335 -13.949 -14.693 1.00 87.19 95 GLY A N 1
ATOM 750 C CA . GLY A 1 95 ? 28.074 -14.485 -15.195 1.00 87.19 95 GLY A CA 1
ATOM 751 C C . GLY A 1 95 ? 26.869 -14.157 -14.313 1.00 87.19 95 GLY A C 1
ATOM 752 O O . GLY A 1 95 ? 26.943 -13.387 -13.346 1.00 87.19 95 GLY A O 1
ATOM 753 N N . GLN A 1 96 ? 25.731 -14.737 -14.693 1.00 86.00 96 GLN A N 1
ATOM 754 C CA . GLN A 1 96 ? 24.444 -14.588 -14.017 1.00 86.00 96 GLN A CA 1
ATOM 755 C C . GLN A 1 96 ? 24.117 -15.811 -13.163 1.00 86.00 96 GLN A C 1
ATOM 757 O O . GLN A 1 96 ? 24.474 -16.917 -13.560 1.00 86.00 96 GLN A O 1
ATOM 762 N N . PRO A 1 97 ? 23.412 -15.646 -12.027 1.00 85.56 97 PRO A N 1
ATOM 763 C CA . PRO A 1 97 ? 22.983 -16.777 -11.208 1.00 85.56 97 PRO A CA 1
ATOM 764 C C . PRO A 1 97 ? 22.197 -17.799 -12.042 1.00 85.56 97 PRO A C 1
ATOM 766 O O . PRO A 1 97 ? 21.359 -17.412 -12.852 1.00 85.56 97 PRO A O 1
ATOM 769 N N . LEU A 1 98 ? 22.458 -19.090 -11.807 1.00 87.31 98 LEU A N 1
ATOM 770 C CA . LEU A 1 98 ? 21.811 -20.233 -12.472 1.00 87.31 98 LEU A CA 1
ATOM 771 C C . LEU A 1 98 ? 20.369 -20.442 -11.971 1.00 87.31 98 LEU A C 1
ATOM 773 O O . LEU A 1 98 ? 20.022 -21.499 -11.460 1.00 87.31 98 LEU A O 1
ATOM 777 N N . LEU A 1 99 ? 19.558 -19.395 -12.055 1.00 88.75 99 LEU A N 1
ATOM 778 C CA . LEU A 1 99 ? 18.167 -19.342 -11.625 1.00 88.75 99 LEU A CA 1
ATOM 779 C C . LEU A 1 99 ? 17.373 -18.610 -12.698 1.00 88.75 99 LEU A C 1
ATOM 781 O O . LEU A 1 99 ? 17.829 -17.581 -13.211 1.00 88.75 99 LEU A O 1
ATOM 785 N N . ASP A 1 100 ? 16.178 -19.101 -13.002 1.00 88.00 100 ASP A N 1
ATOM 786 C CA . ASP A 1 100 ? 15.306 -18.399 -13.938 1.00 88.00 100 ASP A CA 1
ATOM 787 C C . ASP A 1 100 ? 14.769 -17.080 -13.338 1.00 88.00 100 ASP A C 1
ATOM 789 O O . ASP A 1 100 ? 14.890 -16.795 -12.141 1.00 88.00 100 ASP A O 1
ATOM 793 N N . ASP A 1 101 ? 14.184 -16.222 -14.176 1.00 86.38 101 ASP A N 1
ATOM 794 C CA . ASP A 1 101 ? 13.642 -14.929 -13.739 1.00 86.38 101 ASP A CA 1
ATOM 795 C C . ASP A 1 101 ? 12.577 -15.073 -12.640 1.00 86.38 101 ASP A C 1
ATOM 797 O O . ASP A 1 101 ? 12.519 -14.254 -11.722 1.00 86.38 101 ASP A O 1
ATOM 801 N N . GLN A 1 102 ? 11.749 -16.120 -12.692 1.00 86.25 102 GLN A N 1
ATOM 802 C CA . GLN A 1 102 ? 10.665 -16.344 -11.733 1.00 86.25 102 GLN A CA 1
ATOM 803 C C . GLN A 1 102 ? 11.206 -16.740 -10.358 1.00 86.25 102 GLN A C 1
ATOM 805 O O . GLN A 1 102 ? 10.732 -16.238 -9.337 1.00 86.25 102 GLN A O 1
ATOM 810 N N . GLU A 1 103 ? 12.207 -17.612 -10.307 1.00 90.44 103 GLU A N 1
ATOM 811 C CA . GLU A 1 103 ? 12.899 -18.005 -9.084 1.00 90.44 103 GLU A CA 1
ATOM 812 C C . GLU A 1 103 ? 13.615 -16.817 -8.446 1.00 90.44 103 GLU A C 1
ATOM 814 O O . GLU A 1 103 ? 13.461 -16.571 -7.246 1.00 90.44 103 GLU A O 1
ATOM 819 N N . ARG A 1 104 ? 14.319 -16.014 -9.251 1.00 91.75 104 ARG A N 1
ATOM 820 C CA . ARG A 1 104 ? 14.984 -14.792 -8.775 1.00 91.75 104 ARG A CA 1
ATOM 821 C C . ARG A 1 104 ? 13.982 -13.781 -8.235 1.00 91.75 104 ARG A C 1
ATOM 823 O O . ARG A 1 104 ? 14.215 -13.187 -7.183 1.00 91.75 104 ARG A O 1
ATOM 830 N N . ILE A 1 105 ? 12.828 -13.634 -8.884 1.00 88.31 105 ILE A N 1
ATOM 831 C CA . ILE A 1 105 ? 11.730 -12.802 -8.389 1.00 88.31 105 ILE A CA 1
ATOM 832 C C . ILE A 1 105 ? 11.173 -13.331 -7.060 1.00 88.31 105 ILE A C 1
ATOM 834 O O . ILE A 1 105 ? 10.930 -12.533 -6.153 1.00 88.31 105 ILE A O 1
ATOM 838 N N . LYS A 1 106 ? 10.988 -14.646 -6.892 1.00 90.12 106 LYS A N 1
ATOM 839 C CA . LYS A 1 106 ? 10.542 -15.231 -5.611 1.00 90.12 106 LYS A CA 1
ATOM 840 C C . LYS A 1 106 ? 11.550 -14.969 -4.489 1.00 90.12 106 LYS A C 1
ATOM 842 O O . LYS A 1 106 ? 11.147 -14.568 -3.399 1.00 90.12 106 LYS A O 1
ATOM 847 N N . ILE A 1 107 ? 12.847 -15.084 -4.777 1.00 91.25 107 ILE A N 1
ATOM 848 C CA . ILE A 1 107 ? 13.922 -14.735 -3.837 1.00 91.25 107 ILE A CA 1
ATOM 849 C C . ILE A 1 107 ? 13.862 -13.246 -3.472 1.00 91.25 107 ILE A C 1
ATOM 851 O O . ILE A 1 107 ? 13.903 -12.906 -2.292 1.00 91.25 107 ILE A O 1
ATOM 855 N N . LEU A 1 108 ? 13.692 -12.349 -4.450 1.00 90.00 108 LEU A N 1
ATOM 856 C CA . LEU A 1 108 ? 13.540 -10.908 -4.206 1.00 90.00 108 LEU A CA 1
ATOM 857 C C . LEU A 1 108 ? 12.311 -10.590 -3.338 1.00 90.00 108 LEU A C 1
ATOM 859 O O . LEU A 1 108 ? 12.392 -9.767 -2.424 1.00 90.00 108 LEU A O 1
ATOM 863 N N . LYS A 1 109 ? 11.179 -11.262 -3.583 1.00 86.44 109 LYS A N 1
ATOM 864 C CA . LYS A 1 109 ? 9.963 -11.135 -2.762 1.00 86.44 109 LYS A CA 1
ATOM 865 C C . LYS A 1 109 ? 10.210 -11.557 -1.313 1.00 86.44 109 LYS A C 1
ATOM 867 O O . LYS A 1 109 ? 9.765 -10.850 -0.412 1.00 86.44 109 LYS A O 1
ATOM 872 N N . ALA A 1 110 ? 10.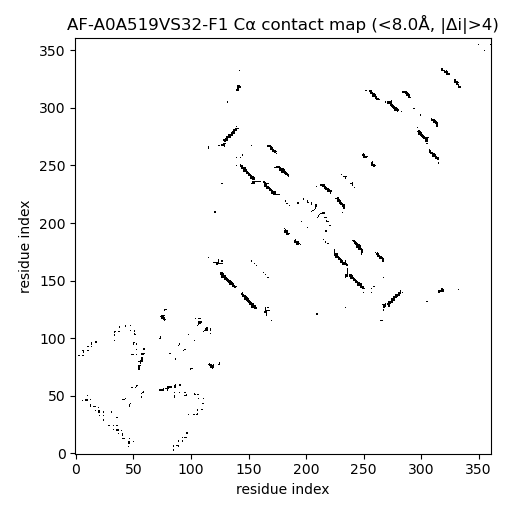907 -12.675 -1.109 1.00 86.69 110 ALA A N 1
ATOM 873 C CA . ALA A 1 110 ? 11.159 -13.251 0.209 1.00 86.69 110 ALA A CA 1
ATOM 874 C C . ALA A 1 110 ? 12.226 -12.482 1.007 1.00 86.69 110 ALA A C 1
ATOM 876 O O . ALA A 1 110 ? 12.035 -12.221 2.190 1.00 86.69 110 ALA A O 1
ATOM 877 N N . MET A 1 111 ? 13.333 -12.095 0.367 1.00 88.75 111 MET A N 1
ATOM 878 C CA . MET A 1 111 ? 14.499 -11.518 1.048 1.00 88.75 111 MET A CA 1
ATOM 879 C C . MET A 1 111 ? 14.515 -9.983 1.100 1.00 88.75 111 MET A C 1
ATOM 881 O O . MET A 1 111 ? 15.195 -9.423 1.954 1.00 88.75 111 MET A O 1
ATOM 885 N N . TYR A 1 112 ? 13.825 -9.281 0.194 1.00 84.62 112 TYR A N 1
ATOM 886 C CA . TYR A 1 112 ? 14.004 -7.828 -0.004 1.00 84.62 112 TYR A CA 1
ATOM 887 C C . TYR A 1 112 ? 12.700 -7.025 0.025 1.00 84.62 112 TYR A C 1
ATOM 889 O O . TYR A 1 112 ? 12.648 -5.921 -0.508 1.00 84.62 112 TYR A O 1
ATOM 897 N N . ASP A 1 113 ? 11.619 -7.600 0.561 1.00 76.50 113 ASP A N 1
ATOM 898 C CA . ASP A 1 113 ? 10.258 -7.036 0.527 1.00 76.50 113 ASP A CA 1
ATOM 899 C C . ASP A 1 113 ? 9.842 -6.483 -0.855 1.00 76.50 113 ASP A C 1
ATOM 901 O O . ASP A 1 113 ? 8.983 -5.612 -0.989 1.00 76.50 113 ASP A O 1
ATOM 905 N N . SER A 1 114 ? 10.412 -7.034 -1.934 1.00 77.12 114 SER A N 1
ATOM 906 C CA . SER A 1 114 ? 10.198 -6.577 -3.312 1.00 77.12 114 SER A CA 1
ATOM 907 C C . SER A 1 114 ? 8.860 -7.064 -3.880 1.00 77.12 114 SER A C 1
ATOM 909 O O . SER A 1 114 ? 8.705 -7.277 -5.078 1.00 77.12 114 SER A O 1
ATOM 911 N N . ARG A 1 115 ? 7.856 -7.251 -3.018 1.00 76.81 115 ARG A N 1
ATOM 912 C CA . ARG A 1 115 ? 6.536 -7.793 -3.365 1.00 76.81 115 ARG A CA 1
ATOM 913 C C . ARG A 1 115 ? 5.710 -6.837 -4.213 1.00 76.81 115 ARG A C 1
ATOM 915 O O . ARG A 1 115 ? 4.992 -7.298 -5.096 1.00 76.81 115 ARG A O 1
ATOM 922 N N . HIS A 1 116 ? 5.814 -5.534 -3.953 1.00 77.94 116 HIS A N 1
ATOM 923 C CA . HIS A 1 116 ? 5.177 -4.507 -4.775 1.00 77.94 116 HIS A CA 1
ATOM 924 C C . HIS A 1 116 ? 5.822 -4.398 -6.167 1.00 77.94 116 HIS A C 1
ATOM 926 O O . HIS A 1 116 ? 5.095 -4.527 -7.150 1.00 77.94 116 HIS A O 1
ATOM 932 N N . PRO A 1 117 ? 7.155 -4.239 -6.303 1.00 76.75 117 PRO A N 1
ATOM 933 C CA . PRO A 1 117 ? 7.742 -4.172 -7.632 1.00 76.75 117 PRO A CA 1
ATOM 934 C C . PRO A 1 117 ? 7.621 -5.492 -8.397 1.00 76.75 117 PRO A C 1
ATOM 936 O O . PRO A 1 117 ? 7.444 -5.480 -9.604 1.00 76.75 117 PRO A O 1
ATOM 939 N N . ALA A 1 118 ? 7.594 -6.640 -7.728 1.00 75.75 118 ALA A N 1
ATOM 940 C CA . ALA A 1 118 ? 7.422 -7.928 -8.393 1.00 75.75 118 ALA A CA 1
ATOM 941 C C . ALA A 1 118 ? 5.960 -8.323 -8.707 1.00 75.75 118 ALA A C 1
ATOM 943 O O . ALA A 1 118 ? 5.661 -9.516 -8.866 1.00 75.75 118 ALA A O 1
ATOM 944 N N . GLN A 1 119 ? 5.030 -7.363 -8.721 1.00 77.19 119 GLN A N 1
ATOM 945 C CA . GLN A 1 119 ? 3.683 -7.595 -9.243 1.00 77.19 119 GLN A CA 1
ATOM 946 C C . GLN A 1 119 ? 3.741 -7.778 -10.764 1.00 77.19 119 GLN A C 1
ATOM 948 O O . GLN A 1 119 ? 4.398 -7.008 -11.459 1.00 77.19 119 GLN A O 1
ATOM 953 N N . GLU A 1 120 ? 3.013 -8.774 -11.276 1.00 72.56 120 GLU A N 1
ATOM 954 C CA . GLU A 1 120 ? 2.821 -8.940 -12.721 1.00 72.56 120 GLU A CA 1
ATOM 955 C C . GLU A 1 120 ? 2.135 -7.686 -13.280 1.00 72.56 120 GLU A C 1
ATOM 957 O O . GLU A 1 120 ? 1.142 -7.215 -12.707 1.00 72.56 120 GLU A O 1
ATOM 962 N N . ARG A 1 121 ? 2.673 -7.170 -14.385 1.00 73.00 121 ARG A N 1
ATOM 963 C CA . ARG A 1 121 ? 2.180 -5.998 -15.109 1.00 73.00 121 ARG A CA 1
ATOM 964 C C . ARG A 1 121 ? 1.808 -6.398 -16.525 1.00 73.00 121 ARG A C 1
ATOM 966 O O . ARG A 1 121 ? 2.561 -7.130 -17.164 1.00 73.00 121 ARG A O 1
ATOM 973 N N . LEU A 1 122 ? 0.670 -5.899 -16.997 1.00 71.75 122 LEU A N 1
ATOM 974 C CA . LEU A 1 122 ? 0.279 -6.030 -18.404 1.00 71.75 122 LEU A CA 1
ATOM 975 C C . LEU A 1 122 ? 0.731 -4.812 -19.218 1.00 71.75 122 LEU A C 1
ATOM 977 O O . LEU A 1 122 ? 0.985 -4.937 -20.412 1.00 71.75 122 LEU A O 1
ATOM 981 N N . TRP A 1 123 ? 0.864 -3.656 -18.559 1.00 76.75 123 TRP A N 1
ATOM 982 C CA . TRP A 1 123 ? 1.260 -2.387 -19.168 1.00 76.75 123 TRP A CA 1
ATOM 983 C C . TRP A 1 123 ? 2.381 -1.708 -18.372 1.00 76.75 123 TRP A C 1
ATOM 985 O O . TRP A 1 123 ? 2.604 -1.995 -17.190 1.00 76.75 123 TRP A O 1
ATOM 995 N N . SER A 1 124 ? 3.095 -0.786 -19.027 1.00 81.81 124 SER A N 1
ATOM 996 C CA . SER A 1 124 ? 4.064 0.078 -18.343 1.00 81.81 124 SER A CA 1
ATOM 997 C C . SER A 1 124 ? 3.369 0.918 -17.265 1.00 81.81 124 SER A C 1
ATOM 999 O O . SER A 1 124 ? 2.165 1.148 -17.326 1.00 81.81 124 SER A O 1
ATOM 1001 N N . GLY A 1 125 ? 4.126 1.363 -16.270 1.00 82.31 125 GLY A N 1
ATOM 1002 C CA . GLY A 1 125 ? 3.684 2.349 -15.279 1.00 82.31 125 GLY A CA 1
ATOM 1003 C C . GLY A 1 125 ? 4.819 3.281 -14.869 1.00 82.31 125 GLY A C 1
ATOM 1004 O O . GLY A 1 125 ? 4.863 3.718 -13.722 1.00 82.31 125 GLY A O 1
ATOM 1005 N N . GLU A 1 126 ? 5.788 3.484 -15.766 1.00 83.06 126 GLU A N 1
ATOM 1006 C CA . GLU A 1 126 ? 7.021 4.233 -15.510 1.00 83.06 126 GLU A CA 1
ATOM 1007 C C . GLU A 1 126 ? 6.807 5.751 -15.473 1.00 83.06 126 GLU A C 1
ATOM 1009 O O . GLU A 1 126 ? 7.571 6.447 -14.808 1.00 83.06 126 GLU A O 1
ATOM 1014 N N . ASN A 1 127 ? 5.786 6.272 -16.161 1.00 89.88 127 ASN A N 1
ATOM 1015 C CA . ASN A 1 127 ? 5.530 7.714 -16.252 1.00 89.88 127 ASN A CA 1
ATOM 1016 C C . ASN A 1 127 ? 4.402 8.169 -15.321 1.00 89.88 127 ASN A C 1
ATOM 1018 O O . ASN A 1 127 ? 3.897 9.287 -15.450 1.00 89.88 127 ASN A O 1
ATOM 1022 N N . LEU A 1 128 ? 3.981 7.307 -14.397 1.00 92.88 128 LEU A N 1
ATOM 1023 C CA . LEU A 1 128 ? 2.887 7.591 -13.484 1.00 92.88 128 LEU A CA 1
ATOM 1024 C C . LEU A 1 128 ? 3.380 8.269 -12.208 1.00 92.88 128 LEU A C 1
ATOM 1026 O O . LEU A 1 128 ? 4.384 7.882 -11.609 1.00 92.88 128 LEU A O 1
ATOM 1030 N N . GLN A 1 129 ? 2.595 9.234 -11.751 1.00 95.62 129 GLN A N 1
ATOM 1031 C CA . GLN A 1 129 ? 2.786 9.926 -10.488 1.00 95.62 129 GLN A CA 1
ATOM 1032 C C . GLN A 1 129 ? 1.458 10.006 -9.735 1.00 95.62 129 GLN A C 1
ATOM 1034 O O . GLN A 1 129 ? 0.400 10.212 -10.333 1.00 95.62 129 GLN A O 1
ATOM 1039 N N . THR A 1 130 ? 1.504 9.873 -8.413 1.00 97.94 130 THR A N 1
ATOM 1040 C CA . THR A 1 130 ? 0.361 10.188 -7.557 1.00 97.94 130 THR A CA 1
ATOM 1041 C C . THR A 1 130 ? 0.276 11.704 -7.385 1.00 97.94 130 THR A C 1
ATOM 1043 O O . THR A 1 130 ? 1.206 12.324 -6.882 1.00 97.94 130 THR A O 1
ATOM 1046 N N . GLU A 1 131 ? -0.830 12.312 -7.811 1.00 97.12 131 GLU A N 1
ATOM 1047 C CA . GLU A 1 131 ? -1.025 13.766 -7.742 1.00 97.12 131 GLU A CA 1
ATOM 1048 C C . GLU A 1 131 ? -1.692 14.182 -6.428 1.00 97.12 131 GLU A C 1
ATOM 1050 O O . GLU A 1 131 ? -1.235 15.103 -5.756 1.00 97.12 131 GLU A O 1
ATOM 1055 N N . THR A 1 132 ? -2.769 13.492 -6.040 1.00 98.00 132 THR A N 1
ATOM 1056 C CA . THR A 1 132 ? -3.510 13.798 -4.810 1.00 98.00 132 THR A CA 1
ATOM 1057 C C . THR A 1 132 ? -3.971 12.541 -4.088 1.00 98.00 132 THR A C 1
ATOM 1059 O O . THR A 1 132 ? -4.342 11.543 -4.715 1.00 98.00 132 THR A O 1
ATOM 1062 N N . VAL A 1 133 ? -3.992 12.614 -2.757 1.00 98.12 133 VAL A N 1
ATOM 1063 C CA . VAL A 1 133 ? -4.564 11.606 -1.863 1.00 98.12 133 VAL A CA 1
ATOM 1064 C C . VAL A 1 133 ? -5.540 12.291 -0.910 1.00 98.12 133 VAL A C 1
ATOM 1066 O O . VAL A 1 133 ? -5.145 13.004 0.005 1.00 98.12 133 VAL A O 1
ATOM 1069 N N . VAL A 1 134 ? -6.836 12.053 -1.085 1.00 97.75 134 VAL A N 1
ATOM 1070 C CA . VAL A 1 134 ? -7.870 12.558 -0.173 1.00 97.75 134 VAL A CA 1
ATOM 1071 C C . VAL A 1 134 ? -8.303 11.429 0.749 1.00 97.75 134 VAL A C 1
ATOM 1073 O O . VAL A 1 134 ? -8.858 10.434 0.282 1.00 97.75 134 VAL A O 1
ATOM 1076 N N . SER A 1 135 ? -8.063 11.579 2.048 1.00 96.94 135 SER A N 1
ATOM 1077 C CA . SER A 1 135 ? -8.424 10.599 3.074 1.00 96.94 135 SER A CA 1
ATOM 1078 C C . SER A 1 135 ? -9.579 11.122 3.922 1.00 96.94 135 SER A C 1
ATOM 1080 O O . SER A 1 135 ? -9.442 12.146 4.583 1.00 96.94 135 SER A O 1
ATOM 1082 N N . ASN A 1 136 ? -10.700 10.406 3.943 1.00 96.06 136 ASN A N 1
ATOM 1083 C CA . ASN A 1 136 ? -11.833 10.671 4.825 1.00 96.06 136 ASN A CA 1
ATOM 1084 C C . ASN A 1 136 ? -11.966 9.522 5.826 1.00 96.06 136 ASN A C 1
ATOM 1086 O O . ASN A 1 136 ? -12.302 8.402 5.446 1.00 96.06 136 ASN A O 1
ATOM 1090 N N . VAL A 1 137 ? -11.670 9.796 7.092 1.00 96.00 137 VAL A N 1
ATOM 1091 C CA . VAL A 1 137 ? -11.637 8.808 8.170 1.00 96.00 137 VAL A CA 1
ATOM 1092 C C . VAL A 1 137 ? -12.760 9.094 9.154 1.00 96.00 137 VAL A C 1
ATOM 1094 O O . VAL A 1 137 ? -12.833 10.169 9.744 1.00 96.00 137 VAL A O 1
ATOM 1097 N N . LYS A 1 138 ? -13.628 8.107 9.355 1.00 94.19 138 LYS A N 1
ATOM 1098 C CA . LYS A 1 138 ? -14.670 8.109 10.381 1.00 94.19 138 LYS A CA 1
ATOM 1099 C C . LYS A 1 138 ? -14.297 7.097 11.447 1.00 94.19 138 LYS A C 1
ATOM 1101 O O . LYS A 1 138 ? -14.196 5.907 11.160 1.00 94.19 138 LYS A O 1
ATOM 1106 N N . ILE A 1 139 ? -14.079 7.566 12.663 1.00 94.31 139 ILE A N 1
ATOM 1107 C CA . ILE A 1 139 ? -13.666 6.744 13.793 1.00 94.31 139 ILE A CA 1
ATOM 1108 C C . ILE A 1 139 ? -14.870 6.538 14.706 1.00 94.31 139 ILE A C 1
ATOM 1110 O O . ILE A 1 139 ? -15.562 7.495 15.050 1.00 94.31 139 ILE A O 1
ATOM 1114 N N . TYR A 1 140 ? -15.081 5.287 15.107 1.00 92.19 140 TYR A N 1
ATOM 1115 C CA . TYR A 1 140 ? -16.151 4.834 15.987 1.00 92.19 140 TYR A CA 1
ATOM 1116 C C . TYR A 1 140 ? -15.552 4.200 17.252 1.00 92.19 140 TYR A C 1
ATOM 1118 O O . TYR A 1 140 ? -15.479 2.965 17.349 1.00 92.19 140 TYR A O 1
ATOM 1126 N N . PRO A 1 141 ? -15.043 5.011 18.203 1.00 93.56 141 PRO A N 1
ATOM 1127 C CA . PRO A 1 141 ? -14.338 4.515 19.381 1.00 93.56 141 PRO A CA 1
ATOM 1128 C C . PRO A 1 141 ? -15.121 3.459 20.163 1.00 93.56 141 PRO A C 1
ATOM 1130 O O . PRO A 1 141 ? -14.574 2.407 20.484 1.00 93.56 141 PRO A O 1
ATOM 1133 N N . GLU A 1 142 ? -16.400 3.700 20.428 1.00 91.62 142 GLU A N 1
ATOM 1134 C CA . GLU A 1 142 ? -17.340 2.861 21.177 1.00 91.62 142 GLU A CA 1
ATOM 1135 C C . GLU A 1 142 ? -17.616 1.499 20.519 1.00 91.62 142 GLU A C 1
ATOM 1137 O O . GLU A 1 142 ? -17.980 0.547 21.211 1.00 91.62 142 GLU A O 1
ATOM 1142 N N . TYR A 1 143 ? -17.369 1.387 19.209 1.00 89.88 143 TYR A N 1
ATOM 1143 C CA . TYR A 1 143 ? -17.466 0.146 18.435 1.00 89.88 143 TYR A CA 1
ATOM 1144 C C . TYR A 1 143 ? -16.098 -0.439 18.058 1.00 89.88 143 TYR A C 1
ATOM 1146 O O . TYR A 1 143 ? -16.042 -1.436 17.349 1.00 89.88 143 TYR A O 1
ATOM 1154 N N . ARG A 1 144 ? -14.985 0.154 18.516 1.00 92.06 144 ARG A N 1
ATOM 1155 C CA . ARG A 1 144 ? -13.611 -0.286 18.193 1.00 92.06 144 ARG A CA 1
ATOM 1156 C C . ARG A 1 144 ? -13.343 -0.384 16.686 1.00 92.06 144 ARG A C 1
ATOM 1158 O O . ARG A 1 144 ? -12.570 -1.234 16.252 1.00 92.06 144 ARG A O 1
ATOM 1165 N N . LEU A 1 145 ? -13.957 0.492 15.894 1.00 91.50 145 LEU A N 1
ATOM 1166 C CA . LEU A 1 145 ? -13.881 0.467 14.434 1.00 91.50 145 LEU A CA 1
ATOM 1167 C C . LEU A 1 145 ? -13.522 1.838 13.863 1.00 91.50 145 LEU A C 1
ATOM 1169 O O . LEU A 1 145 ? -13.803 2.881 14.449 1.00 91.50 145 LEU A O 1
ATOM 1173 N N . ALA A 1 146 ? -12.945 1.827 12.672 1.00 95.12 146 ALA A N 1
ATOM 1174 C CA . ALA A 1 146 ? -12.777 2.989 11.822 1.00 95.12 146 ALA A CA 1
ATOM 1175 C C . ALA A 1 146 ? -13.137 2.631 10.380 1.00 95.12 146 ALA A C 1
ATOM 1177 O O . ALA A 1 146 ? -12.916 1.509 9.924 1.00 95.12 146 ALA A O 1
ATOM 1178 N N . PHE A 1 147 ? -13.684 3.599 9.659 1.00 94.25 147 PHE A N 1
ATOM 1179 C CA . PHE A 1 147 ? -13.932 3.515 8.232 1.00 94.25 147 PHE A CA 1
ATOM 1180 C C . PHE A 1 147 ? -13.140 4.604 7.516 1.00 94.25 147 PHE A C 1
ATOM 1182 O O . PHE A 1 147 ? -13.270 5.785 7.834 1.00 94.25 147 PHE A O 1
ATOM 1189 N N . THR A 1 148 ? -12.337 4.195 6.545 1.00 96.75 148 THR A N 1
ATOM 1190 C CA . THR A 1 148 ? -11.401 5.046 5.819 1.00 96.75 148 THR A CA 1
ATOM 1191 C C . THR A 1 148 ? -11.703 4.981 4.336 1.00 96.75 148 THR A C 1
ATOM 1193 O O . THR A 1 148 ? -11.564 3.932 3.711 1.00 96.75 148 THR A O 1
ATOM 1196 N N . GLU A 1 149 ? -12.064 6.117 3.753 1.00 96.56 149 GLU A N 1
ATOM 1197 C CA . GLU A 1 149 ? -12.168 6.285 2.307 1.00 96.56 149 GLU A CA 1
ATOM 1198 C C . GLU A 1 149 ? -10.937 7.030 1.806 1.00 96.56 149 GLU A C 1
ATOM 1200 O O . GLU A 1 149 ? -10.649 8.139 2.258 1.00 96.56 149 GLU A O 1
ATOM 1205 N N . LYS A 1 150 ? -10.220 6.444 0.850 1.00 97.38 150 LYS A N 1
ATOM 1206 C CA . LYS A 1 150 ? -9.111 7.105 0.159 1.00 97.38 150 LYS A CA 1
ATOM 1207 C C . LYS A 1 150 ? -9.473 7.308 -1.297 1.00 97.38 150 LYS A C 1
ATOM 1209 O O . LYS A 1 150 ? -9.697 6.334 -2.005 1.00 97.38 150 LYS A O 1
ATOM 1214 N N . THR A 1 151 ? -9.522 8.561 -1.737 1.00 97.62 151 THR A N 1
ATOM 1215 C CA . THR A 1 151 ? -9.630 8.924 -3.154 1.00 97.62 151 THR A CA 1
ATOM 1216 C C . THR A 1 151 ? -8.249 9.328 -3.648 1.00 97.62 151 THR A C 1
ATOM 1218 O O . THR A 1 151 ? -7.656 10.253 -3.100 1.00 97.62 151 THR A O 1
ATOM 1221 N N . ILE A 1 152 ? -7.731 8.631 -4.653 1.00 98.00 152 ILE A N 1
ATOM 1222 C CA . ILE A 1 152 ? -6.374 8.826 -5.168 1.00 98.00 152 ILE A CA 1
ATOM 1223 C C . ILE A 1 152 ? -6.461 9.223 -6.636 1.00 98.00 152 ILE A C 1
ATOM 1225 O O . ILE A 1 152 ? -7.166 8.579 -7.419 1.00 98.00 152 ILE A O 1
ATOM 1229 N N . THR A 1 153 ? -5.737 10.280 -6.992 1.00 97.69 153 THR A N 1
ATOM 1230 C CA . THR A 1 153 ? -5.615 10.766 -8.368 1.00 97.69 153 THR A CA 1
ATOM 1231 C C . THR A 1 153 ? -4.218 10.464 -8.891 1.00 97.69 153 THR A C 1
ATOM 1233 O O . THR A 1 153 ? -3.219 10.822 -8.268 1.00 97.69 153 THR A O 1
ATOM 1236 N N . VAL A 1 154 ? -4.162 9.814 -10.046 1.00 96.31 154 VAL A N 1
ATOM 1237 C CA . VAL A 1 154 ? -2.950 9.405 -10.749 1.00 96.31 154 VAL A CA 1
ATOM 1238 C C . VAL A 1 154 ? -2.814 10.243 -12.007 1.00 96.31 154 VAL A C 1
ATOM 1240 O O . VAL A 1 154 ? -3.758 10.363 -12.790 1.00 96.31 154 VAL A O 1
ATOM 1243 N N . LYS A 1 155 ? -1.623 10.783 -12.219 1.00 95.50 155 LYS A N 1
ATOM 1244 C CA . LYS A 1 155 ? -1.263 11.555 -13.397 1.00 95.50 155 LYS A CA 1
ATOM 1245 C C . LYS A 1 155 ? -0.248 10.785 -14.220 1.00 95.50 155 LYS A C 1
ATOM 1247 O O . LYS A 1 155 ? 0.726 10.269 -13.676 1.00 95.50 155 LYS A O 1
ATOM 1252 N N . ASN A 1 156 ? -0.462 10.734 -15.528 1.00 93.94 156 ASN A N 1
ATOM 1253 C CA . ASN A 1 156 ? 0.532 10.234 -16.465 1.00 93.94 156 ASN A CA 1
ATOM 1254 C C . ASN A 1 156 ? 1.321 11.425 -17.031 1.00 93.94 156 ASN A C 1
ATOM 1256 O O . ASN A 1 156 ? 0.749 12.345 -17.613 1.00 93.94 156 ASN A O 1
ATOM 1260 N N . LEU A 1 157 ? 2.637 11.423 -16.821 1.00 91.94 157 LEU A N 1
ATOM 1261 C CA . LEU A 1 157 ? 3.563 12.475 -17.251 1.00 91.94 157 LEU A CA 1
ATOM 1262 C C . LEU A 1 157 ? 4.152 12.222 -18.647 1.00 91.94 157 LEU A C 1
ATOM 1264 O O . LEU A 1 157 ? 4.987 13.000 -19.121 1.00 91.94 157 LEU A O 1
ATOM 1268 N N . SER A 1 158 ? 3.748 11.136 -19.308 1.00 88.00 158 SER A N 1
ATOM 1269 C CA . SER A 1 158 ? 4.200 10.799 -20.649 1.00 88.00 158 SER A CA 1
ATOM 1270 C C . SER A 1 158 ? 3.868 11.921 -21.628 1.00 88.00 158 SER A C 1
ATOM 1272 O O . SER A 1 158 ? 2.743 12.404 -21.720 1.00 88.00 158 SER A O 1
ATOM 1274 N N . LYS A 1 159 ? 4.864 12.313 -22.425 1.00 82.31 159 LYS A N 1
ATOM 1275 C CA . LYS A 1 159 ? 4.686 13.267 -23.532 1.00 82.31 159 LYS A CA 1
ATOM 1276 C C . LYS A 1 159 ? 4.161 12.593 -24.803 1.00 82.31 159 LYS A C 1
ATOM 1278 O O . LYS A 1 159 ? 4.035 13.242 -25.839 1.00 82.31 159 LYS A O 1
ATOM 1283 N N . ARG A 1 160 ? 3.926 11.278 -24.758 1.00 72.25 160 ARG A N 1
ATOM 1284 C CA . ARG A 1 160 ? 3.542 10.474 -25.915 1.00 72.25 160 ARG A CA 1
ATOM 1285 C C . ARG A 1 160 ? 2.025 10.503 -26.075 1.00 72.25 160 ARG A C 1
ATOM 1287 O O . ARG A 1 160 ? 1.293 10.032 -25.217 1.00 72.25 160 ARG A O 1
ATOM 1294 N N . THR A 1 161 ? 1.563 11.027 -27.204 1.00 59.03 161 THR A N 1
ATOM 1295 C CA . THR A 1 161 ? 0.136 11.185 -27.527 1.00 59.03 161 THR A CA 1
ATOM 1296 C C . THR A 1 161 ? -0.511 9.946 -28.152 1.00 59.03 161 THR A C 1
ATOM 1298 O O . THR A 1 161 ? -1.730 9.906 -28.274 1.00 59.03 161 THR A O 1
ATOM 1301 N N . TRP A 1 162 ? 0.266 8.927 -28.544 1.00 58.06 162 TRP A N 1
ATOM 1302 C CA . TRP A 1 162 ? -0.249 7.696 -29.161 1.00 58.06 162 TRP A CA 1
ATOM 1303 C C . TRP A 1 162 ? 0.369 6.447 -28.517 1.00 58.06 162 TRP A C 1
ATOM 1305 O O . TRP A 1 162 ? 1.598 6.350 -28.423 1.00 58.06 162 TRP A O 1
ATOM 1315 N N . GLY A 1 163 ? -0.478 5.505 -28.080 1.00 64.81 163 GLY A N 1
ATOM 1316 C CA . GLY A 1 163 ? -0.062 4.275 -27.388 1.00 64.81 163 GLY A CA 1
ATOM 1317 C C . GLY A 1 163 ? 0.547 4.517 -26.000 1.00 64.81 163 GLY A C 1
ATOM 1318 O O . GLY A 1 163 ? 1.533 3.874 -25.655 1.00 64.81 163 GLY A O 1
ATOM 1319 N N . GLY A 1 164 ? 0.020 5.498 -25.257 1.00 73.00 164 GLY A N 1
ATOM 1320 C CA . GLY A 1 164 ? 0.555 5.966 -23.970 1.00 73.00 164 GLY A CA 1
ATOM 1321 C C . GLY A 1 164 ? -0.240 5.530 -22.739 1.00 73.00 164 GLY A C 1
ATOM 1322 O O . GLY A 1 164 ? -0.059 6.128 -21.681 1.00 73.00 164 GLY A O 1
ATOM 1323 N N . ASP A 1 165 ? -1.135 4.550 -22.876 1.00 85.88 165 ASP A N 1
ATOM 1324 C CA . ASP A 1 165 ? -1.891 4.029 -21.741 1.00 85.88 165 ASP A CA 1
ATOM 1325 C C . ASP A 1 165 ? -0.966 3.225 -20.830 1.00 85.88 165 ASP A C 1
ATOM 1327 O O . ASP A 1 165 ? -0.234 2.335 -21.267 1.00 85.88 165 ASP A O 1
ATOM 1331 N N . GLU A 1 166 ? -1.007 3.555 -19.548 1.00 89.00 166 GLU A N 1
ATOM 1332 C CA . GLU A 1 166 ? -0.216 2.906 -18.511 1.00 89.00 166 GLU A CA 1
ATOM 1333 C C . GLU A 1 166 ? -1.123 2.301 -17.431 1.00 89.00 166 GLU A C 1
ATOM 1335 O O . GLU A 1 166 ? -2.304 2.639 -17.312 1.00 89.00 166 GLU A O 1
ATOM 1340 N N . GLU A 1 167 ? -0.571 1.380 -16.645 1.00 88.88 167 GLU A N 1
ATOM 1341 C CA . GLU A 1 167 ? -1.238 0.720 -15.522 1.00 88.88 167 GLU A CA 1
ATOM 1342 C C . GLU A 1 167 ? -0.633 1.202 -14.199 1.00 88.88 167 GLU A C 1
ATOM 1344 O O . GLU A 1 167 ? 0.545 0.968 -13.884 1.00 88.88 167 GLU A O 1
ATOM 1349 N N . ALA A 1 168 ? -1.472 1.843 -13.383 1.00 91.62 168 ALA A N 1
ATOM 1350 C CA . ALA A 1 168 ? -1.123 2.158 -12.008 1.00 91.62 168 ALA A CA 1
ATOM 1351 C C . ALA A 1 168 ? -1.389 0.939 -11.123 1.00 91.62 168 ALA A C 1
ATOM 1353 O O . ALA A 1 168 ? -2.479 0.365 -11.137 1.00 91.62 168 ALA A O 1
ATOM 1354 N N . ILE A 1 169 ? -0.404 0.579 -10.306 1.00 91.88 169 ILE A N 1
ATOM 1355 C CA . ILE A 1 169 ? -0.544 -0.452 -9.281 1.00 91.88 169 ILE A CA 1
ATOM 1356 C C . ILE A 1 169 ? -0.292 0.211 -7.937 1.00 91.88 169 ILE A C 1
ATOM 1358 O O . ILE A 1 169 ? 0.781 0.767 -7.728 1.00 91.88 169 ILE A O 1
ATOM 1362 N N . TYR A 1 170 ? -1.255 0.121 -7.026 1.00 94.00 170 TYR A N 1
ATOM 1363 C CA . TYR A 1 170 ? -1.105 0.543 -5.637 1.00 94.00 170 TYR A CA 1
ATOM 1364 C C . TYR A 1 170 ? -1.149 -0.675 -4.723 1.00 94.00 170 TYR A C 1
ATOM 1366 O O . TYR A 1 170 ? -2.033 -1.511 -4.867 1.00 94.00 170 TYR A O 1
ATOM 1374 N N . THR A 1 171 ? -0.233 -0.781 -3.766 1.00 93.69 171 THR A N 1
ATOM 1375 C CA . THR A 1 171 ? -0.296 -1.778 -2.691 1.00 93.69 171 THR A CA 1
ATOM 1376 C C . THR A 1 171 ? -0.525 -1.070 -1.368 1.00 93.69 171 THR A C 1
ATOM 1378 O O . THR A 1 171 ? 0.308 -0.284 -0.936 1.00 93.69 171 THR A O 1
ATOM 1381 N N . PHE A 1 172 ? -1.635 -1.394 -0.722 1.00 94.56 172 PHE A N 1
ATOM 1382 C CA . PHE A 1 172 ? -2.020 -0.937 0.599 1.00 94.56 172 PHE A CA 1
ATOM 1383 C C . PHE A 1 172 ? -1.563 -1.954 1.639 1.00 94.56 172 PHE A C 1
ATOM 1385 O O . PHE A 1 172 ? -1.824 -3.150 1.503 1.00 94.56 172 PHE A O 1
ATOM 1392 N N . GLN A 1 173 ? -0.904 -1.472 2.681 1.00 94.62 173 GLN A N 1
ATOM 1393 C CA . GLN A 1 173 ? -0.641 -2.211 3.902 1.00 94.62 173 GLN A CA 1
ATOM 1394 C C . GLN A 1 173 ? -1.696 -1.791 4.924 1.00 94.62 173 GLN A C 1
ATOM 1396 O O . GLN A 1 173 ? -1.745 -0.637 5.345 1.00 94.62 173 GLN A O 1
ATOM 1401 N N . LEU A 1 174 ? -2.575 -2.722 5.275 1.00 94.50 174 LEU A N 1
ATOM 1402 C CA . LEU A 1 174 ? -3.676 -2.495 6.202 1.00 94.50 174 LEU A CA 1
ATOM 1403 C C . LEU A 1 174 ? -3.278 -2.926 7.616 1.00 94.50 174 LEU A C 1
ATOM 1405 O O . LEU A 1 174 ? -2.317 -3.679 7.788 1.00 94.50 174 LEU A O 1
ATOM 1409 N N . SER A 1 175 ? -4.032 -2.496 8.623 1.00 93.12 175 SER A N 1
ATOM 1410 C CA . SER A 1 175 ? -3.947 -3.081 9.962 1.00 93.12 175 SER A CA 1
ATOM 1411 C C . SER A 1 175 ? -4.501 -4.510 9.952 1.00 93.12 175 SER A C 1
ATOM 1413 O O . SER A 1 175 ? -5.247 -4.911 9.055 1.00 93.12 175 SER A O 1
ATOM 1415 N N . GLU A 1 176 ? -4.103 -5.318 10.931 1.00 90.12 176 GLU A N 1
ATOM 1416 C CA . GLU A 1 176 ? -4.670 -6.657 11.090 1.00 90.12 176 GLU A CA 1
ATOM 1417 C C . GLU A 1 176 ? -6.185 -6.576 11.338 1.00 90.12 176 GLU A C 1
ATOM 1419 O O . GLU A 1 176 ? -6.664 -5.675 12.023 1.00 90.12 176 GLU A O 1
ATOM 1424 N N . GLY A 1 177 ? -6.950 -7.489 10.735 1.00 88.62 177 GLY A N 1
ATOM 1425 C CA . GLY A 1 177 ? -8.414 -7.496 10.818 1.00 88.62 177 GLY A CA 1
ATOM 1426 C C . GLY A 1 177 ? -9.122 -6.441 9.958 1.00 88.62 177 GLY A C 1
ATOM 1427 O O . GLY A 1 177 ? -10.351 -6.415 9.931 1.00 88.62 177 GLY A O 1
ATOM 1428 N N . SER A 1 178 ? -8.389 -5.588 9.234 1.00 91.81 178 SER A N 1
ATOM 1429 C CA . SER A 1 178 ? -8.985 -4.675 8.257 1.00 91.81 178 SER A CA 1
ATOM 1430 C C . SER A 1 178 ? -9.574 -5.422 7.061 1.00 91.81 178 SER A C 1
ATOM 1432 O O . SER A 1 178 ? -9.069 -6.464 6.652 1.00 91.81 178 SER A O 1
ATOM 1434 N N . VAL A 1 179 ? -10.599 -4.841 6.439 1.00 89.00 179 VAL A N 1
ATOM 1435 C CA . VAL A 1 179 ? -11.229 -5.346 5.213 1.00 89.00 179 VAL A CA 1
ATOM 1436 C C . VAL A 1 179 ? -11.445 -4.219 4.210 1.00 89.00 179 VAL A C 1
ATOM 1438 O O . VAL A 1 179 ? -11.805 -3.100 4.576 1.00 89.00 179 VAL A O 1
ATOM 1441 N N . VAL A 1 180 ? -11.258 -4.515 2.923 1.00 89.56 180 VAL A N 1
ATOM 1442 C CA . VAL A 1 180 ? -11.648 -3.598 1.844 1.00 89.56 180 VAL A CA 1
ATOM 1443 C C . VAL A 1 180 ? -13.131 -3.777 1.577 1.00 89.56 180 VAL A C 1
ATOM 1445 O O . VAL A 1 180 ? -13.576 -4.856 1.194 1.00 89.56 180 VAL A O 1
ATOM 1448 N N . SER A 1 181 ? -13.895 -2.715 1.800 1.00 83.31 181 SER A N 1
ATOM 1449 C CA . SER A 1 181 ? -15.355 -2.719 1.737 1.00 83.31 181 SER A CA 1
ATOM 1450 C C . SER A 1 181 ? -15.908 -2.076 0.465 1.00 83.31 181 SER A C 1
ATOM 1452 O O . SER A 1 181 ? -17.054 -2.342 0.104 1.00 83.31 181 SER A O 1
ATOM 1454 N N . SER A 1 182 ? -15.115 -1.278 -0.258 1.00 86.31 182 SER A N 1
ATOM 1455 C CA . SER A 1 182 ? -15.519 -0.721 -1.553 1.00 86.31 182 SER A CA 1
ATOM 1456 C C . SER A 1 182 ? -14.331 -0.365 -2.449 1.00 86.31 182 SER A C 1
ATOM 1458 O O . SER A 1 182 ? -13.235 -0.066 -1.977 1.00 86.31 182 SER A O 1
ATOM 1460 N N . LEU A 1 183 ? -14.573 -0.373 -3.761 1.00 89.81 183 LEU A N 1
ATOM 1461 C CA . LEU A 1 183 ? -13.712 0.222 -4.780 1.00 89.81 183 LEU A CA 1
ATOM 1462 C C . LEU A 1 183 ? -14.613 0.966 -5.771 1.00 89.81 183 LEU A C 1
ATOM 1464 O O . LEU A 1 183 ? -15.664 0.445 -6.143 1.00 89.81 183 LEU A O 1
ATOM 1468 N N . SER A 1 184 ? -14.205 2.144 -6.218 1.00 90.44 184 SER A N 1
ATOM 1469 C CA . SER A 1 184 ? -14.845 2.884 -7.306 1.00 90.44 184 SER A CA 1
ATOM 1470 C C . SER A 1 184 ? -13.812 3.556 -8.207 1.00 90.44 184 SER A C 1
ATOM 1472 O O . SER A 1 184 ? -12.702 3.873 -7.780 1.00 90.44 184 SER A O 1
ATOM 1474 N N . LEU A 1 185 ? -14.180 3.773 -9.466 1.00 91.12 185 LEU A N 1
ATOM 1475 C CA . LEU A 1 185 ? -13.351 4.386 -10.499 1.00 91.12 185 LEU A CA 1
ATOM 1476 C C . LEU A 1 185 ? -14.135 5.515 -11.164 1.00 91.12 185 LEU A C 1
ATOM 1478 O O . LEU A 1 185 ? -15.332 5.378 -11.389 1.00 91.12 185 LEU A O 1
ATOM 1482 N N . TRP A 1 186 ? -13.478 6.627 -11.489 1.00 91.38 186 TRP A N 1
ATOM 1483 C CA . TRP A 1 186 ? -14.121 7.688 -12.261 1.00 91.38 186 TRP A CA 1
ATOM 1484 C C . TRP A 1 186 ? -13.987 7.390 -13.750 1.00 91.38 186 TRP A C 1
ATOM 1486 O O . TRP A 1 186 ? -12.870 7.291 -14.256 1.00 91.38 186 TRP A O 1
ATOM 1496 N N . ILE A 1 187 ? -15.121 7.295 -14.441 1.00 84.31 187 ILE A N 1
ATOM 1497 C CA . ILE A 1 187 ? -15.212 7.087 -15.888 1.00 84.31 187 ILE A CA 1
ATOM 1498 C C . ILE A 1 187 ? -16.044 8.235 -16.457 1.00 84.31 187 ILE A C 1
ATOM 1500 O O . ILE A 1 187 ? -17.168 8.467 -16.017 1.00 84.31 187 ILE A O 1
ATOM 1504 N N . ASN A 1 188 ? -15.478 9.005 -17.393 1.00 84.44 188 ASN A N 1
ATOM 1505 C CA . ASN A 1 188 ? -16.132 10.182 -17.986 1.00 84.44 188 ASN A CA 1
ATOM 1506 C C . ASN A 1 188 ? -16.695 11.169 -16.939 1.00 84.44 188 ASN A C 1
ATOM 1508 O O . ASN A 1 188 ? -17.768 11.744 -17.108 1.00 84.44 188 ASN A O 1
ATOM 1512 N N . GLY A 1 189 ? -15.986 11.335 -15.818 1.00 85.38 189 GLY A N 1
ATOM 1513 C CA . GLY A 1 189 ? -16.384 12.220 -14.718 1.00 85.38 189 GLY A CA 1
ATOM 1514 C C . GLY A 1 189 ? -17.409 11.643 -13.733 1.00 85.38 189 GLY A C 1
ATOM 1515 O O . GLY A 1 189 ? -17.646 12.271 -12.701 1.00 85.38 189 GLY A O 1
ATOM 1516 N N . VAL A 1 190 ? -17.958 10.452 -13.982 1.00 89.38 190 VAL A N 1
ATOM 1517 C CA . VAL A 1 190 ? -18.932 9.781 -13.106 1.00 89.38 190 VAL A CA 1
ATOM 1518 C C . VAL A 1 190 ? -18.237 8.716 -12.256 1.00 89.38 190 VAL A C 1
ATOM 1520 O O . VAL A 1 190 ? -17.362 8.005 -12.742 1.00 89.38 190 VAL A O 1
ATOM 1523 N N . GLU A 1 191 ? -18.595 8.624 -10.972 1.00 91.44 191 GLU A N 1
ATOM 1524 C CA . GLU A 1 191 ? -18.085 7.583 -10.072 1.00 91.44 191 GLU A CA 1
ATOM 1525 C C . GLU A 1 191 ? -18.810 6.253 -10.319 1.00 91.44 191 GLU A C 1
ATOM 1527 O O . GLU A 1 191 ? -19.998 6.127 -10.031 1.00 91.44 191 GLU A O 1
ATOM 1532 N N . GLU A 1 192 ? -18.072 5.247 -10.781 1.00 87.88 192 GLU A N 1
ATOM 1533 C CA . GLU A 1 192 ? -18.569 3.900 -11.052 1.00 87.88 192 GLU A CA 1
ATOM 1534 C C . GLU A 1 192 ? -18.055 2.915 -9.996 1.00 87.88 192 GLU A C 1
ATOM 1536 O O . GLU A 1 192 ? -16.852 2.811 -9.742 1.00 87.88 192 GLU A O 1
ATOM 1541 N N . LYS A 1 193 ? -18.965 2.183 -9.341 1.00 84.38 193 LYS A N 1
ATOM 1542 C CA . LYS A 1 193 ? -18.608 1.234 -8.272 1.00 84.38 193 LYS A CA 1
ATOM 1543 C C . LYS A 1 193 ? -18.130 -0.099 -8.845 1.00 84.38 193 LYS A C 1
ATOM 1545 O O . LYS A 1 193 ? -18.797 -0.715 -9.671 1.00 84.38 193 LYS A O 1
ATOM 1550 N N . GLY A 1 194 ? -17.006 -0.586 -8.331 1.00 76.31 194 GLY A N 1
ATOM 1551 C CA . GLY A 1 194 ? -16.478 -1.911 -8.627 1.00 76.31 194 GLY A CA 1
ATOM 1552 C C . GLY A 1 194 ? -17.332 -3.029 -8.023 1.00 76.31 194 GLY A C 1
ATOM 1553 O O . GLY A 1 194 ? -17.985 -2.865 -6.990 1.00 76.31 194 GLY A O 1
ATOM 1554 N N . ARG A 1 195 ? -17.300 -4.204 -8.661 1.00 69.94 195 ARG A N 1
ATOM 1555 C CA . ARG A 1 195 ? -17.982 -5.411 -8.179 1.00 69.94 195 ARG A CA 1
ATOM 1556 C C . ARG A 1 195 ? -17.014 -6.299 -7.398 1.00 69.94 195 ARG A C 1
ATOM 1558 O O . ARG A 1 195 ? -16.007 -6.741 -7.943 1.00 69.94 195 ARG A O 1
ATOM 1565 N N . LEU A 1 196 ? -17.356 -6.624 -6.151 1.00 64.50 196 LEU A N 1
ATOM 1566 C CA . LEU A 1 196 ? -16.628 -7.620 -5.358 1.00 64.50 196 LEU A CA 1
ATOM 1567 C C . LEU A 1 196 ? -16.844 -9.022 -5.956 1.00 64.50 196 LEU A C 1
ATOM 1569 O O . LEU A 1 196 ? -17.976 -9.446 -6.184 1.00 64.50 196 LEU A O 1
ATOM 1573 N N . THR A 1 197 ? -15.757 -9.741 -6.236 1.00 60.97 197 THR A N 1
ATOM 1574 C CA . THR A 1 197 ? -15.772 -11.114 -6.766 1.00 60.97 197 THR A CA 1
ATOM 1575 C C . THR A 1 197 ? -14.542 -11.879 -6.270 1.00 60.97 197 THR A C 1
ATOM 1577 O O . THR A 1 197 ? -13.625 -11.292 -5.700 1.00 60.97 197 THR A O 1
ATOM 1580 N N . THR A 1 198 ? -14.500 -13.198 -6.474 1.00 59.62 198 THR A N 1
ATOM 1581 C CA . THR A 1 198 ? -13.322 -14.010 -6.136 1.00 59.62 198 THR A CA 1
ATOM 1582 C C . THR A 1 198 ? -12.101 -13.594 -6.961 1.00 59.62 198 THR A C 1
ATOM 1584 O O . THR A 1 198 ? -12.247 -13.216 -8.125 1.00 59.62 198 THR A O 1
ATOM 1587 N N . LYS A 1 199 ? -10.896 -13.723 -6.383 1.00 61.03 199 LYS A N 1
ATOM 1588 C CA . LYS A 1 199 ? -9.616 -13.333 -7.008 1.00 61.03 199 LYS A CA 1
ATOM 1589 C C . LYS A 1 199 ? -9.460 -13.876 -8.430 1.00 61.03 199 LYS A C 1
ATOM 1591 O O . LYS A 1 199 ? -9.314 -13.094 -9.355 1.00 61.03 199 LYS A O 1
ATOM 1596 N N . ALA A 1 200 ? -9.619 -15.189 -8.620 1.00 57.34 200 ALA A N 1
ATOM 1597 C CA . ALA A 1 200 ? -9.494 -15.815 -9.938 1.00 57.34 200 ALA A CA 1
ATOM 1598 C C . ALA A 1 200 ? -10.485 -15.244 -10.972 1.00 57.34 200 ALA A C 1
ATOM 1600 O O . ALA A 1 200 ? -10.107 -14.979 -12.109 1.00 57.34 200 ALA A O 1
ATOM 1601 N N . LYS A 1 201 ? -11.743 -14.993 -10.576 1.00 56.56 201 LYS A N 1
ATOM 1602 C CA . LYS A 1 201 ? -12.748 -14.384 -11.465 1.00 56.56 201 LYS A CA 1
ATOM 1603 C C . LYS A 1 201 ? -12.419 -12.922 -11.784 1.00 56.56 201 LYS A C 1
ATOM 1605 O O . LYS A 1 201 ? -12.662 -12.493 -12.908 1.00 56.56 201 LYS A O 1
ATOM 1610 N N . ALA A 1 202 ? -11.886 -12.175 -10.816 1.00 56.94 202 ALA A N 1
ATOM 1611 C CA . ALA A 1 202 ? -11.408 -10.807 -11.014 1.00 56.94 202 ALA A CA 1
ATOM 1612 C C . ALA A 1 202 ? -10.202 -10.766 -11.968 1.00 56.94 202 ALA A C 1
ATOM 1614 O O . ALA A 1 202 ? -10.212 -9.976 -12.906 1.00 56.94 202 ALA A O 1
ATOM 1615 N N . ASP A 1 203 ? -9.222 -11.655 -11.787 1.00 56.44 203 ASP A N 1
ATOM 1616 C CA . ASP A 1 203 ? -8.020 -11.763 -12.622 1.00 56.44 203 ASP A CA 1
ATOM 1617 C C . ASP A 1 203 ? -8.353 -12.106 -14.078 1.00 56.44 203 ASP A C 1
ATOM 1619 O O . ASP A 1 203 ? -7.860 -11.450 -14.995 1.00 56.44 203 ASP A O 1
ATOM 1623 N N . THR A 1 204 ? -9.203 -13.114 -14.313 1.00 62.66 204 THR A N 1
ATOM 1624 C CA . THR A 1 204 ? -9.616 -13.485 -15.675 1.00 62.66 204 THR A CA 1
ATOM 1625 C C . THR A 1 204 ? -10.355 -12.336 -16.350 1.00 62.66 204 THR A C 1
ATOM 1627 O O . THR A 1 204 ? -9.998 -11.967 -17.465 1.00 62.66 204 THR A O 1
ATOM 1630 N N . ALA A 1 205 ? -11.328 -11.723 -15.664 1.00 53.06 205 ALA A N 1
ATOM 1631 C CA . ALA A 1 205 ? -12.061 -10.581 -16.203 1.00 53.06 205 ALA A CA 1
ATOM 1632 C C . ALA A 1 205 ? -11.123 -9.406 -16.519 1.00 53.06 205 ALA A C 1
ATOM 1634 O O . ALA A 1 205 ? -11.204 -8.842 -17.605 1.00 53.06 205 ALA A O 1
ATOM 1635 N N . TYR A 1 206 ? -10.187 -9.087 -15.619 1.00 57.84 206 TYR A N 1
ATOM 1636 C CA . TYR A 1 206 ? -9.190 -8.039 -15.829 1.00 57.84 206 TYR A CA 1
ATOM 1637 C C . TYR A 1 206 ? -8.312 -8.338 -17.046 1.00 57.84 206 TYR A C 1
ATOM 1639 O O . TYR A 1 206 ? -8.232 -7.516 -17.948 1.00 57.84 206 TYR A O 1
ATOM 1647 N N . LYS A 1 207 ? -7.695 -9.525 -17.131 1.00 63.12 207 LYS A N 1
ATOM 1648 C CA . LYS A 1 207 ? -6.812 -9.884 -18.255 1.00 63.12 207 LYS A CA 1
ATOM 1649 C C . LYS A 1 207 ? -7.547 -9.872 -19.600 1.00 63.12 207 LYS A C 1
ATOM 1651 O O . LYS A 1 207 ? -6.979 -9.392 -20.575 1.00 63.12 207 LYS A O 1
ATOM 1656 N N . THR A 1 208 ? -8.798 -10.333 -19.659 1.00 59.75 208 THR A N 1
ATOM 1657 C CA . THR A 1 208 ? -9.618 -10.258 -20.880 1.00 59.75 208 THR A CA 1
ATOM 1658 C C . THR A 1 208 ? -9.920 -8.806 -21.257 1.00 59.75 208 THR A C 1
ATOM 1660 O O . THR A 1 208 ? -9.663 -8.394 -22.384 1.00 59.75 208 THR A O 1
ATOM 1663 N N . ILE A 1 209 ? -10.392 -8.000 -20.307 1.00 58.41 209 ILE A N 1
ATOM 1664 C CA . ILE A 1 209 ? -10.811 -6.620 -20.571 1.00 58.41 209 ILE A CA 1
ATOM 1665 C C . ILE A 1 209 ? -9.608 -5.710 -20.882 1.00 58.41 209 ILE A C 1
ATOM 1667 O O . ILE A 1 209 ? -9.662 -4.908 -21.805 1.00 58.41 209 ILE A O 1
ATOM 1671 N N . VAL A 1 210 ? -8.500 -5.834 -20.150 1.00 55.84 210 VAL A N 1
ATOM 1672 C CA . VAL A 1 210 ? -7.294 -4.993 -20.295 1.00 55.84 210 VAL A CA 1
ATOM 1673 C C . VAL A 1 210 ? -6.405 -5.470 -21.438 1.00 55.84 210 VAL A C 1
ATOM 1675 O O . VAL A 1 210 ? -5.828 -4.657 -22.153 1.00 55.84 210 VAL A O 1
ATOM 1678 N N . GLY A 1 211 ? -6.259 -6.789 -21.581 1.00 52.66 211 GLY A N 1
ATOM 1679 C CA . GLY A 1 211 ? -5.356 -7.412 -22.546 1.00 52.66 211 GLY A CA 1
ATOM 1680 C C . GLY A 1 211 ? -5.959 -7.602 -23.937 1.00 52.66 211 GLY A C 1
ATOM 1681 O O . GLY A 1 211 ? -5.203 -7.826 -24.879 1.00 52.66 211 GLY A O 1
ATOM 1682 N N . VAL A 1 212 ? -7.289 -7.519 -24.081 1.00 59.09 212 VAL A N 1
ATOM 1683 C CA . VAL A 1 212 ? -7.985 -7.704 -25.369 1.00 59.09 212 VAL A CA 1
ATOM 1684 C C . VAL A 1 212 ? -8.860 -6.502 -25.723 1.00 59.09 212 VAL A C 1
ATOM 1686 O O . VAL A 1 212 ? -8.786 -6.012 -26.847 1.00 59.09 212 VAL A O 1
ATOM 1689 N N . GLU A 1 213 ? -9.678 -6.009 -24.788 1.00 56.59 213 GLU A N 1
ATOM 1690 C CA . GLU A 1 213 ? -10.709 -4.995 -25.082 1.00 56.59 213 GLU A CA 1
ATOM 1691 C C . GLU A 1 213 ? -10.260 -3.544 -24.817 1.00 56.59 213 GLU A C 1
ATOM 1693 O O . GLU A 1 213 ? -10.846 -2.618 -25.377 1.00 56.59 213 GLU A O 1
ATOM 1698 N N . VAL A 1 214 ? -9.209 -3.350 -24.009 1.00 59.84 214 VAL A N 1
ATOM 1699 C CA . VAL A 1 214 ? -8.591 -2.066 -23.626 1.00 59.84 214 VAL A CA 1
ATOM 1700 C C . VAL A 1 214 ? -9.616 -1.060 -23.066 1.00 59.84 214 VAL A C 1
ATOM 1702 O O . VAL A 1 214 ? -9.681 0.090 -23.497 1.00 59.84 214 VAL A O 1
ATOM 1705 N N . ARG A 1 215 ? -10.474 -1.478 -22.118 1.00 56.66 215 ARG A N 1
ATOM 1706 C CA . ARG A 1 215 ? -11.560 -0.622 -21.578 1.00 56.66 215 ARG A CA 1
ATOM 1707 C C . ARG A 1 215 ? -11.775 -0.730 -20.069 1.00 56.66 215 ARG A C 1
ATOM 1709 O O . ARG A 1 215 ? -11.993 -1.814 -19.561 1.00 56.66 215 ARG A O 1
ATOM 1716 N N . ASP A 1 216 ? -11.753 0.402 -19.363 1.00 61.41 216 ASP A N 1
ATOM 1717 C CA . ASP A 1 216 ? -12.273 0.622 -17.992 1.00 61.41 216 ASP A CA 1
ATOM 1718 C C . ASP A 1 216 ? -12.098 -0.450 -16.885 1.00 61.41 216 ASP A C 1
ATOM 1720 O O . ASP A 1 216 ? -13.044 -0.774 -16.161 1.00 61.41 216 ASP A O 1
ATOM 1724 N N . PRO A 1 217 ? -10.887 -0.962 -16.637 1.00 65.88 217 PRO A N 1
ATOM 1725 C CA . PRO A 1 217 ? -10.658 -1.918 -15.567 1.00 65.88 217 PRO A CA 1
ATOM 1726 C C . PRO A 1 217 ? -10.098 -1.254 -14.290 1.00 65.88 217 PRO A C 1
ATOM 1728 O O . PRO A 1 217 ? -9.057 -0.591 -14.273 1.00 65.88 217 PRO A O 1
ATOM 1731 N N . SER A 1 218 ? -10.746 -1.531 -13.161 1.00 64.25 218 SER A N 1
ATOM 1732 C CA . SER A 1 218 ? -10.094 -1.457 -11.853 1.00 64.25 218 SER A CA 1
ATOM 1733 C C . SER A 1 218 ? -10.354 -2.743 -11.085 1.00 64.25 218 SER A C 1
ATOM 1735 O O . SER A 1 218 ? -11.455 -3.294 -11.134 1.00 64.25 218 SER A O 1
ATOM 1737 N N . VAL A 1 219 ? -9.326 -3.267 -10.422 1.00 76.31 219 VAL A N 1
ATOM 1738 C CA . VAL A 1 219 ? -9.412 -4.557 -9.734 1.00 76.31 219 VAL A CA 1
ATOM 1739 C C . VAL A 1 219 ? -8.622 -4.520 -8.437 1.00 76.31 219 VAL A C 1
ATOM 1741 O O . VAL A 1 219 ? -7.507 -4.001 -8.393 1.00 76.31 219 VAL A O 1
ATOM 1744 N N . VAL A 1 220 ? -9.210 -5.091 -7.385 1.00 75.69 220 VAL A N 1
ATOM 1745 C CA . VAL A 1 220 ? -8.563 -5.288 -6.087 1.00 75.69 220 VAL A CA 1
ATOM 1746 C C . VAL A 1 220 ? -8.181 -6.753 -5.926 1.00 75.69 220 VAL A C 1
ATOM 1748 O O . VAL A 1 220 ? -9.006 -7.645 -6.114 1.00 75.69 220 VAL A O 1
ATOM 1751 N N . HIS A 1 221 ? -6.949 -6.997 -5.496 1.00 76.00 221 HIS A N 1
ATOM 1752 C CA . HIS A 1 221 ? -6.439 -8.307 -5.128 1.00 76.00 221 HIS A CA 1
ATOM 1753 C C . HIS A 1 221 ? -5.999 -8.322 -3.674 1.00 76.00 221 HIS A C 1
ATOM 1755 O O . HIS A 1 221 ? -5.077 -7.601 -3.288 1.00 76.00 221 HIS A O 1
ATOM 1761 N N . TRP A 1 222 ? -6.619 -9.202 -2.886 1.00 73.94 222 TRP A N 1
ATOM 1762 C CA . TRP A 1 222 ? -6.070 -9.574 -1.590 1.00 73.94 222 TRP A CA 1
ATOM 1763 C C . TRP A 1 222 ? -4.759 -10.340 -1.804 1.00 73.94 222 TRP A C 1
ATOM 1765 O O . TRP A 1 222 ? -4.682 -11.265 -2.631 1.00 73.94 222 TRP A O 1
ATOM 1775 N N . GLN A 1 223 ? -3.722 -9.908 -1.099 1.00 76.19 223 GLN A N 1
ATOM 1776 C CA . GLN A 1 223 ? -2.416 -10.555 -1.067 1.00 76.19 223 GLN A CA 1
ATOM 1777 C C . GLN A 1 223 ? -2.246 -11.269 0.279 1.00 76.19 223 GLN A C 1
ATOM 1779 O O . GLN A 1 223 ? -3.138 -11.261 1.119 1.00 76.19 223 GLN A O 1
ATOM 1784 N N . GLU A 1 224 ? -1.112 -11.925 0.490 1.00 69.44 224 GLU A N 1
ATOM 1785 C CA . GLU A 1 224 ? -0.815 -12.565 1.774 1.00 69.44 224 GLU A CA 1
ATOM 1786 C C . GLU A 1 224 ? -0.834 -11.554 2.935 1.00 69.44 224 GLU A C 1
ATOM 1788 O O . GLU A 1 224 ? -0.367 -10.416 2.804 1.00 69.44 224 GLU A O 1
ATOM 1793 N N . GLY A 1 225 ? -1.357 -11.992 4.083 1.00 77.31 225 GLY A N 1
ATOM 1794 C CA . GLY A 1 225 ? -1.502 -11.169 5.281 1.00 77.31 225 GLY A CA 1
ATOM 1795 C C . GLY A 1 225 ? -2.523 -10.042 5.111 1.00 77.31 225 GLY A C 1
ATOM 1796 O O . GLY A 1 225 ? -3.638 -10.241 4.632 1.00 77.31 225 GLY A O 1
ATOM 1797 N N . ASN A 1 226 ? -2.122 -8.845 5.524 1.00 86.81 226 ASN A N 1
ATOM 1798 C CA . ASN A 1 226 ? -2.894 -7.603 5.544 1.00 86.81 226 ASN A CA 1
ATOM 1799 C C . ASN A 1 226 ? -2.514 -6.656 4.386 1.00 86.81 226 ASN A C 1
ATOM 1801 O O . ASN A 1 226 ? -2.608 -5.436 4.516 1.00 86.81 226 ASN A O 1
ATOM 1805 N N . LYS A 1 227 ? -2.063 -7.204 3.248 1.00 90.12 227 LYS A N 1
ATOM 1806 C CA . LYS A 1 227 ? -1.721 -6.435 2.041 1.00 90.12 227 LYS A CA 1
ATOM 1807 C C . LYS A 1 227 ? -2.809 -6.548 0.977 1.00 90.12 227 LYS A C 1
ATOM 1809 O O . LYS A 1 227 ? -3.295 -7.635 0.672 1.00 90.12 227 LYS A O 1
ATOM 1814 N N . VAL A 1 228 ? -3.123 -5.428 0.334 1.00 90.25 228 VAL A N 1
ATOM 1815 C CA . VAL A 1 228 ? -4.091 -5.365 -0.765 1.00 90.25 228 VAL A CA 1
ATOM 1816 C C . VAL A 1 228 ? -3.506 -4.611 -1.945 1.00 90.25 228 VAL A C 1
ATOM 1818 O O . VAL A 1 228 ? -2.969 -3.527 -1.775 1.00 90.25 228 VAL A O 1
ATOM 1821 N N . THR A 1 229 ? -3.628 -5.151 -3.153 1.00 90.44 229 THR A N 1
ATOM 1822 C CA . THR A 1 229 ? -3.180 -4.486 -4.381 1.00 90.44 229 THR A CA 1
ATOM 1823 C C . THR A 1 229 ? -4.369 -4.020 -5.202 1.00 90.44 229 THR A C 1
ATOM 1825 O O . THR A 1 229 ? -5.293 -4.791 -5.428 1.00 90.44 229 THR A O 1
ATOM 1828 N N . VAL A 1 230 ? -4.334 -2.785 -5.688 1.00 90.44 230 VAL A N 1
ATOM 1829 C CA . VAL A 1 230 ? -5.315 -2.223 -6.615 1.00 90.44 230 VAL A CA 1
ATOM 1830 C C . VAL A 1 230 ? -4.616 -1.932 -7.935 1.00 90.44 230 VAL A C 1
ATOM 1832 O O . VAL A 1 230 ? -3.575 -1.276 -7.948 1.00 90.44 230 VAL A O 1
ATOM 1835 N N . ARG A 1 231 ? -5.183 -2.424 -9.036 1.00 89.88 231 ARG A N 1
ATOM 1836 C CA . ARG A 1 231 ? -4.753 -2.128 -10.408 1.00 89.88 231 ARG A CA 1
ATOM 1837 C C . ARG A 1 231 ? -5.737 -1.164 -11.050 1.00 89.88 231 ARG A C 1
ATOM 1839 O O . ARG A 1 231 ? -6.946 -1.368 -10.932 1.00 89.88 231 ARG A O 1
ATOM 1846 N N . ILE A 1 232 ? -5.225 -0.130 -11.708 1.00 90.38 232 ILE A N 1
ATOM 1847 C CA . ILE A 1 232 ? -6.012 0.928 -12.337 1.00 90.38 232 ILE A CA 1
ATOM 1848 C C . ILE A 1 232 ? -5.496 1.126 -13.754 1.00 90.38 232 ILE A C 1
ATOM 1850 O O . ILE A 1 232 ? -4.320 1.418 -13.963 1.00 90.38 232 ILE A O 1
ATOM 1854 N N . PHE A 1 233 ? -6.399 0.980 -14.716 1.00 88.38 233 PHE A N 1
ATOM 1855 C CA . PHE A 1 233 ? -6.137 1.223 -16.127 1.00 88.38 233 PHE A CA 1
ATOM 1856 C C . PHE A 1 233 ? -7.414 1.803 -16.791 1.00 88.38 233 PHE A C 1
ATOM 1858 O O . PHE A 1 233 ? -8.507 1.730 -16.213 1.00 88.38 233 PHE A O 1
ATOM 1865 N N . PRO A 1 234 ? -7.310 2.433 -17.972 1.00 89.81 234 PRO A N 1
ATOM 1866 C CA . PRO A 1 234 ? -6.095 3.053 -18.499 1.00 89.81 234 PRO A CA 1
ATOM 1867 C C . PRO A 1 234 ? -5.726 4.319 -17.713 1.00 89.81 234 PRO A C 1
ATOM 1869 O O . PRO A 1 234 ? -6.595 5.085 -17.294 1.00 89.81 234 PRO A O 1
ATOM 1872 N N . CYS A 1 235 ? -4.429 4.551 -17.521 1.00 90.19 235 CYS A N 1
ATOM 1873 C CA . CYS A 1 235 ? -3.881 5.841 -17.111 1.00 90.19 235 CYS A CA 1
ATOM 1874 C C . CYS A 1 235 ? -3.240 6.500 -18.337 1.00 90.19 235 CYS A C 1
ATOM 1876 O O . CYS A 1 235 ? -2.088 6.215 -18.661 1.00 90.19 235 CYS A O 1
ATOM 1878 N N . ASN A 1 236 ? -3.986 7.359 -19.030 1.00 89.38 236 ASN A N 1
ATOM 1879 C CA . ASN A 1 236 ? -3.512 8.073 -20.217 1.00 89.38 236 ASN A CA 1
ATOM 1880 C C . ASN A 1 236 ? -2.994 9.481 -19.861 1.00 89.38 236 ASN A C 1
ATOM 1882 O O . ASN A 1 236 ? -3.226 9.979 -18.764 1.00 89.38 236 ASN A O 1
ATOM 1886 N N . ALA A 1 237 ? -2.271 10.122 -20.783 1.00 89.81 237 ALA A N 1
ATOM 1887 C CA . ALA A 1 237 ? -1.703 11.460 -20.575 1.00 89.81 237 ALA A CA 1
ATOM 1888 C C . ALA A 1 237 ? -2.711 12.614 -20.755 1.00 89.81 237 ALA A C 1
ATOM 1890 O O . ALA A 1 237 ? -2.391 13.759 -20.438 1.00 89.81 237 ALA A O 1
ATOM 1891 N N . ALA A 1 238 ? -3.901 12.344 -21.301 1.00 87.19 238 ALA A N 1
ATOM 1892 C CA . ALA A 1 238 ? -4.900 13.372 -21.585 1.00 87.19 238 ALA A CA 1
ATOM 1893 C C . ALA A 1 238 ? -5.714 13.748 -20.340 1.00 87.19 238 ALA A C 1
ATOM 1895 O O . ALA A 1 238 ? -6.060 14.916 -20.166 1.00 87.19 238 ALA A O 1
ATOM 1896 N N . GLU A 1 239 ? -6.003 12.776 -19.473 1.00 88.69 239 GLU A N 1
ATOM 1897 C CA . GLU A 1 239 ? -6.766 12.980 -18.246 1.00 88.69 239 GLU A CA 1
ATOM 1898 C C . GLU A 1 239 ? -6.159 12.243 -17.051 1.00 88.69 239 GLU A C 1
ATOM 1900 O O . GLU A 1 239 ? -5.650 11.126 -17.156 1.00 88.69 239 GLU A O 1
ATOM 1905 N N . ASN A 1 240 ? -6.261 12.861 -15.874 1.00 93.31 240 ASN A N 1
ATOM 1906 C CA . ASN A 1 240 ? -5.867 12.201 -14.639 1.00 93.31 240 ASN A CA 1
ATOM 1907 C C . ASN A 1 240 ? -6.878 11.104 -14.298 1.00 93.31 240 ASN A C 1
ATOM 1909 O O . ASN A 1 240 ? -8.092 11.324 -14.296 1.00 93.31 240 ASN A O 1
ATOM 1913 N N . ARG A 1 241 ? -6.376 9.923 -13.940 1.00 94.06 241 ARG A N 1
ATOM 1914 C CA . ARG A 1 241 ? -7.218 8.798 -13.530 1.00 94.06 241 ARG A CA 1
ATOM 1915 C C . ARG A 1 241 ? -7.459 8.877 -12.030 1.00 94.06 241 ARG A C 1
ATOM 1917 O O . ARG A 1 241 ? -6.532 9.108 -11.263 1.00 94.06 241 ARG A O 1
ATOM 1924 N N . ARG A 1 242 ? -8.694 8.665 -11.588 1.00 95.62 242 ARG A N 1
ATOM 1925 C CA . ARG A 1 242 ? -9.062 8.753 -10.170 1.00 95.62 242 ARG A CA 1
ATOM 1926 C C . ARG A 1 242 ? -9.821 7.516 -9.738 1.00 95.62 242 ARG A C 1
ATOM 1928 O O . ARG A 1 242 ? -10.735 7.085 -10.436 1.00 95.62 242 ARG A O 1
ATOM 1935 N N . PHE A 1 243 ? -9.470 6.987 -8.574 1.00 95.56 243 PHE A N 1
ATOM 1936 C CA . PHE A 1 243 ? -10.169 5.870 -7.949 1.00 95.56 243 PHE A CA 1
ATOM 1937 C C . PHE A 1 243 ? -10.386 6.134 -6.461 1.00 95.56 243 PHE A C 1
ATOM 1939 O O . PHE A 1 243 ? -9.711 6.972 -5.861 1.00 95.56 243 PHE A O 1
ATOM 1946 N N . ARG A 1 244 ? -11.334 5.417 -5.864 1.00 95.81 244 ARG A N 1
ATOM 1947 C CA . ARG A 1 244 ? -11.625 5.463 -4.435 1.00 95.81 244 ARG A CA 1
ATOM 1948 C C . ARG A 1 244 ? -11.655 4.053 -3.872 1.00 95.81 244 ARG A C 1
ATOM 1950 O O . ARG A 1 244 ? -12.219 3.155 -4.484 1.00 95.81 244 ARG A O 1
ATOM 1957 N N . ILE A 1 245 ? -11.054 3.869 -2.704 1.00 94.69 245 ILE A N 1
ATOM 1958 C CA . ILE A 1 245 ? -11.086 2.622 -1.940 1.00 94.69 245 ILE A CA 1
ATOM 1959 C C . ILE A 1 245 ? -11.640 2.891 -0.540 1.00 94.69 245 ILE A C 1
ATOM 1961 O O . ILE A 1 245 ? -11.230 3.850 0.116 1.00 94.69 245 ILE A O 1
ATOM 1965 N N . GLY A 1 246 ? -12.579 2.056 -0.102 1.00 94.56 246 GLY A N 1
ATOM 1966 C CA . GLY A 1 246 ? -13.116 2.044 1.257 1.00 94.56 246 GLY A CA 1
ATOM 1967 C C . GLY A 1 246 ? -12.522 0.895 2.061 1.00 94.56 246 GLY A C 1
ATOM 1968 O O . GLY A 1 246 ? -12.486 -0.246 1.595 1.00 94.56 246 GLY A O 1
ATOM 1969 N N . ILE A 1 247 ? -12.045 1.197 3.264 1.00 94.81 247 ILE A N 1
ATOM 1970 C CA . ILE A 1 247 ? -11.382 0.256 4.165 1.00 94.81 247 ILE A CA 1
ATOM 1971 C C . ILE A 1 247 ? -12.050 0.364 5.532 1.00 94.81 247 ILE A C 1
ATOM 1973 O O . ILE A 1 247 ? -12.125 1.449 6.103 1.00 94.81 247 ILE A O 1
ATOM 1977 N N . THR A 1 248 ? -12.517 -0.757 6.068 1.00 92.00 248 THR A N 1
ATOM 1978 C CA . THR A 1 248 ? -12.978 -0.850 7.455 1.00 92.00 248 THR A CA 1
ATOM 1979 C C . THR A 1 248 ? -11.873 -1.494 8.277 1.00 92.00 248 THR A C 1
ATOM 1981 O O . THR A 1 248 ? -11.425 -2.585 7.936 1.00 92.00 248 THR A O 1
ATOM 1984 N N . SER A 1 249 ? -11.434 -0.836 9.345 1.00 94.19 249 SER A N 1
ATOM 1985 C CA . SER A 1 249 ? -10.332 -1.293 10.196 1.00 94.19 249 SER A CA 1
ATOM 1986 C C . SER A 1 249 ? -10.766 -1.386 11.656 1.00 94.19 249 SER A C 1
ATOM 1988 O O . SER A 1 249 ? -11.457 -0.480 12.131 1.00 94.19 249 SER A O 1
ATOM 1990 N N . PRO A 1 250 ? -10.345 -2.421 12.400 1.00 94.12 250 PRO A N 1
ATOM 1991 C CA . PRO A 1 250 ? -10.436 -2.393 13.850 1.00 94.12 250 PRO A CA 1
ATOM 1992 C C . PRO A 1 250 ? -9.476 -1.344 14.420 1.00 94.12 250 PRO A C 1
ATOM 1994 O O . PRO A 1 250 ? -8.404 -1.082 13.872 1.00 94.12 250 PRO A O 1
ATOM 1997 N N . LEU A 1 251 ? -9.866 -0.739 15.538 1.00 95.81 251 LEU A N 1
ATOM 1998 C CA . LEU A 1 251 ? -8.972 0.086 16.344 1.00 95.81 251 LEU A CA 1
ATOM 1999 C C . LEU A 1 251 ? -8.095 -0.817 17.208 1.00 95.81 251 LEU A C 1
ATOM 2001 O O . LEU A 1 251 ? -8.585 -1.750 17.844 1.00 95.81 251 LEU A O 1
ATOM 2005 N N . ILE A 1 252 ? -6.806 -0.502 17.281 1.00 95.69 252 ILE A N 1
ATOM 2006 C CA . ILE A 1 252 ? -5.855 -1.246 18.106 1.00 95.69 252 ILE A CA 1
ATOM 2007 C C . ILE A 1 252 ? -6.035 -0.794 19.555 1.00 95.69 252 ILE A C 1
ATOM 2009 O O . ILE A 1 252 ? -5.875 0.390 19.854 1.00 95.69 252 ILE A O 1
ATOM 2013 N N . LYS A 1 253 ? -6.381 -1.720 20.456 1.00 92.75 253 LYS A N 1
ATOM 2014 C CA . LYS A 1 253 ? -6.481 -1.455 21.899 1.00 92.75 253 LYS A CA 1
ATOM 2015 C C . LYS A 1 253 ? -5.143 -1.754 22.567 1.00 92.75 253 LYS A C 1
ATOM 2017 O O . LYS A 1 253 ? -4.656 -2.876 22.488 1.00 92.75 253 LYS A O 1
ATOM 2022 N N . ASP A 1 254 ? -4.592 -0.760 23.253 1.00 91.75 254 ASP A N 1
ATOM 2023 C CA . ASP A 1 254 ? -3.390 -0.884 24.077 1.00 91.75 254 ASP A CA 1
ATOM 2024 C C . ASP A 1 254 ? -3.681 -0.301 25.466 1.00 91.75 254 ASP A C 1
ATOM 2026 O O . ASP A 1 254 ? -3.803 0.915 25.652 1.00 91.75 254 ASP A O 1
ATOM 2030 N N . GLY A 1 255 ? -3.920 -1.191 26.432 1.00 90.56 255 GLY A N 1
ATOM 2031 C CA . GLY A 1 255 ? -4.422 -0.833 27.757 1.00 90.56 255 GLY A CA 1
ATOM 2032 C C . GLY A 1 255 ? -5.702 0.011 27.684 1.00 90.56 255 GLY A C 1
ATOM 2033 O O . GLY A 1 255 ? -6.735 -0.430 27.174 1.00 90.56 255 GLY A O 1
ATOM 2034 N N . ASN A 1 256 ? -5.615 1.245 28.187 1.00 93.44 256 ASN A N 1
ATOM 2035 C CA . ASN A 1 256 ? -6.713 2.217 28.203 1.00 93.44 256 ASN A CA 1
ATOM 2036 C C . ASN A 1 256 ? -6.707 3.163 26.994 1.00 93.44 256 ASN A C 1
ATOM 2038 O O . ASN A 1 256 ? -7.397 4.183 27.021 1.00 93.44 256 ASN A O 1
ATOM 2042 N N . ARG A 1 257 ? -5.937 2.867 25.945 1.00 96.88 257 ARG A N 1
ATOM 2043 C CA . ARG A 1 257 ? -5.884 3.667 24.720 1.00 96.88 257 ARG A CA 1
ATOM 2044 C C . ARG A 1 257 ? -6.363 2.866 23.518 1.00 96.88 257 ARG A C 1
ATOM 2046 O O . ARG A 1 257 ? -6.222 1.648 23.455 1.00 96.88 257 ARG A O 1
ATOM 2053 N N . LEU A 1 258 ? -6.928 3.585 22.559 1.00 97.12 258 LEU A N 1
ATOM 2054 C CA . LEU A 1 258 ? -7.179 3.109 21.209 1.00 97.12 258 LEU A CA 1
ATOM 2055 C C . LEU A 1 258 ? -6.218 3.818 20.259 1.00 97.12 258 LEU A C 1
ATOM 2057 O O . LEU A 1 258 ? -5.846 4.973 20.489 1.00 97.12 258 LEU A O 1
ATOM 2061 N N . ARG A 1 259 ? -5.817 3.124 19.197 1.00 97.50 259 ARG A N 1
ATOM 2062 C CA . ARG A 1 259 ? -5.007 3.670 18.113 1.00 97.50 259 ARG A CA 1
ATOM 2063 C C . ARG A 1 259 ? -5.636 3.328 16.767 1.00 97.50 259 ARG A C 1
ATOM 2065 O O . ARG A 1 259 ? -6.006 2.182 16.516 1.00 97.50 259 ARG A O 1
ATOM 2072 N N . TYR A 1 260 ? -5.764 4.341 15.921 1.00 97.12 260 TYR A N 1
ATOM 2073 C CA . TYR A 1 260 ? -6.045 4.203 14.499 1.00 97.12 260 TYR A CA 1
ATOM 2074 C C . TYR A 1 260 ? -4.733 4.365 13.734 1.00 97.12 260 TYR A C 1
ATOM 2076 O O . TYR A 1 260 ? -4.022 5.349 13.939 1.00 97.12 260 TYR A O 1
ATOM 2084 N N . GLU A 1 261 ? -4.443 3.432 12.834 1.00 96.62 261 GLU A N 1
ATOM 2085 C CA . GLU A 1 261 ? -3.280 3.486 11.950 1.00 96.62 261 GLU A CA 1
ATOM 2086 C C . GLU A 1 261 ? -3.750 3.710 10.511 1.00 96.62 261 GLU A C 1
ATOM 2088 O O . GLU A 1 261 ? -4.630 3.008 10.005 1.00 96.62 261 GLU A O 1
ATOM 2093 N N . ASN A 1 262 ? -3.183 4.716 9.842 1.00 96.25 262 ASN A N 1
ATOM 2094 C CA . ASN A 1 262 ? -3.471 4.951 8.437 1.00 96.25 262 ASN A CA 1
ATOM 2095 C C . ASN A 1 262 ? -2.921 3.805 7.570 1.00 96.25 262 ASN A C 1
ATOM 2097 O O . ASN A 1 262 ? -1.742 3.476 7.704 1.00 96.25 262 ASN A O 1
ATOM 2101 N N . PRO A 1 263 ? -3.707 3.267 6.615 1.00 95.81 263 PRO A N 1
ATOM 2102 C CA . PRO A 1 263 ? -3.181 2.355 5.611 1.00 95.81 263 PRO A CA 1
ATOM 2103 C C . PRO A 1 263 ? -2.035 3.001 4.832 1.00 95.81 263 PRO A C 1
ATOM 2105 O O . PRO A 1 263 ? -2.250 4.013 4.147 1.00 95.81 263 PRO A O 1
ATOM 2108 N N . SER A 1 264 ? -0.839 2.420 4.926 1.00 94.56 264 SER A N 1
ATOM 2109 C CA . SER A 1 264 ? 0.301 2.873 4.134 1.00 94.56 264 SER A CA 1
ATOM 2110 C C . SER A 1 264 ? 0.201 2.327 2.714 1.00 94.56 264 SER A C 1
ATOM 2112 O O . SER A 1 264 ? -0.425 1.296 2.458 1.00 94.56 264 SER A O 1
ATOM 2114 N N . ILE A 1 265 ? 0.748 3.070 1.763 1.00 95.00 265 ILE A N 1
ATOM 2115 C CA . ILE A 1 265 ? 0.538 2.883 0.336 1.00 95.00 265 ILE A CA 1
ATOM 2116 C C . ILE A 1 265 ? 1.893 2.896 -0.365 1.00 95.00 265 ILE A C 1
ATOM 2118 O O . ILE A 1 265 ? 2.703 3.801 -0.178 1.00 95.00 265 ILE A O 1
ATOM 2122 N N . ASN A 1 266 ? 2.108 1.898 -1.213 1.00 93.31 266 ASN A N 1
ATOM 2123 C CA . ASN A 1 266 ? 3.149 1.884 -2.233 1.00 93.31 266 ASN A CA 1
ATOM 2124 C C . ASN A 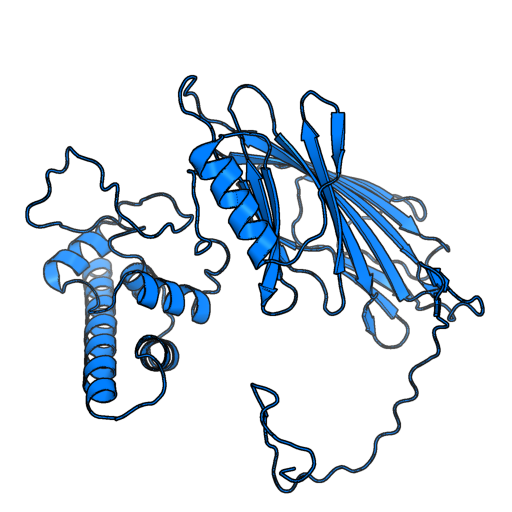1 266 ? 2.482 2.016 -3.604 1.00 93.31 266 ASN A C 1
ATOM 2126 O O . ASN A 1 266 ? 1.397 1.473 -3.806 1.00 93.31 266 ASN A O 1
ATOM 2130 N N . GLY A 1 267 ? 3.112 2.697 -4.552 1.00 93.38 267 GLY A N 1
ATOM 2131 C CA . GLY A 1 267 ? 2.553 2.921 -5.882 1.00 93.38 267 GLY A CA 1
ATOM 2132 C C . GLY A 1 267 ? 3.392 3.905 -6.697 1.00 93.38 267 GLY A C 1
ATOM 2133 O O . GLY A 1 267 ? 4.553 4.128 -6.347 1.00 93.38 267 GLY A O 1
ATOM 2134 N N . PRO A 1 268 ? 2.820 4.485 -7.768 1.00 93.44 268 PRO A N 1
ATOM 2135 C CA . PRO A 1 268 ? 3.421 5.588 -8.514 1.00 93.44 268 PRO A CA 1
ATOM 2136 C C . PRO A 1 268 ? 3.941 6.713 -7.610 1.00 93.44 268 PRO A C 1
ATOM 2138 O O . PRO A 1 268 ? 3.344 6.990 -6.569 1.00 93.44 268 PRO A O 1
ATOM 2141 N N . GLU A 1 269 ? 5.023 7.367 -8.041 1.00 91.81 269 GLU A N 1
ATOM 2142 C CA . GLU A 1 269 ? 5.812 8.347 -7.276 1.00 91.81 269 GLU A CA 1
ATOM 2143 C C . GLU A 1 269 ? 4.949 9.344 -6.478 1.00 91.81 269 GLU A C 1
ATOM 2145 O O . GLU A 1 269 ? 3.972 9.886 -6.998 1.00 91.81 269 GLU A O 1
ATOM 2150 N N . PHE A 1 270 ? 5.329 9.609 -5.223 1.00 94.62 270 PHE A N 1
ATOM 2151 C CA . PHE A 1 270 ? 4.575 10.464 -4.291 1.0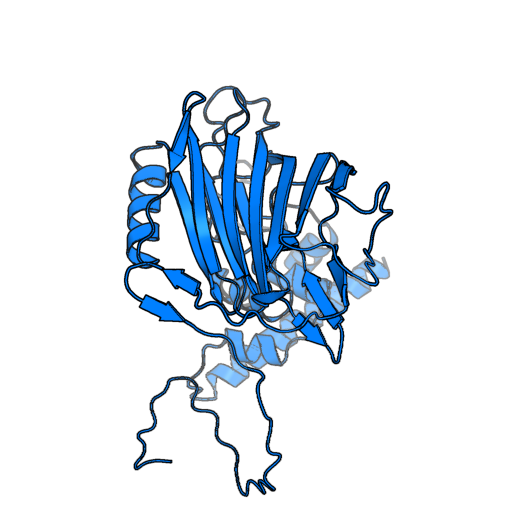0 94.62 270 PHE A CA 1
ATOM 2152 C C . PHE A 1 270 ? 5.275 11.793 -3.981 1.00 94.62 270 PHE A C 1
ATOM 2154 O O . PHE A 1 270 ? 4.743 12.595 -3.219 1.00 94.62 270 PHE A O 1
ATOM 2161 N N . SER A 1 271 ? 6.463 12.041 -4.541 1.00 90.69 271 SER A N 1
ATOM 2162 C CA . SER A 1 271 ? 7.322 13.189 -4.203 1.00 90.69 271 SER A CA 1
ATOM 2163 C C . SER A 1 271 ? 6.655 14.571 -4.261 1.00 90.69 271 SER A C 1
ATOM 2165 O O . SER A 1 271 ? 7.075 15.470 -3.536 1.00 90.69 271 SER A O 1
ATOM 2167 N N . THR A 1 272 ? 5.617 14.748 -5.084 1.00 93.44 272 THR A N 1
ATOM 2168 C CA . THR A 1 272 ? 4.833 15.994 -5.174 1.00 93.44 272 THR A CA 1
ATOM 2169 C C . THR A 1 272 ? 3.345 15.774 -4.896 1.00 93.44 272 THR A C 1
ATOM 2171 O O . THR A 1 272 ? 2.521 16.576 -5.329 1.00 93.44 272 THR A O 1
ATOM 2174 N N . ALA A 1 273 ? 2.986 14.657 -4.262 1.00 96.88 273 ALA A N 1
ATOM 2175 C CA . ALA A 1 273 ? 1.599 14.349 -3.958 1.00 96.88 273 ALA A CA 1
ATOM 2176 C C . ALA A 1 273 ? 1.098 15.252 -2.825 1.00 96.88 273 ALA A C 1
ATOM 2178 O O . ALA A 1 273 ? 1.735 15.357 -1.773 1.00 96.88 273 ALA A O 1
ATOM 2179 N N . GLU A 1 274 ? -0.073 15.848 -3.016 1.00 97.12 274 GLU A N 1
ATOM 2180 C CA . GLU A 1 274 ? -0.775 16.581 -1.962 1.00 97.12 274 GLU A CA 1
ATOM 2181 C C . GLU A 1 274 ? -1.768 15.661 -1.240 1.00 97.12 274 GLU A C 1
ATOM 2183 O O . GLU A 1 274 ? -2.373 14.765 -1.836 1.00 97.12 274 GLU A O 1
ATOM 2188 N N . GLU A 1 275 ? -1.949 15.879 0.058 1.00 96.19 275 GLU A N 1
ATOM 2189 C CA . GLU A 1 275 ? -2.889 15.156 0.906 1.00 96.19 275 GLU A CA 1
ATOM 2190 C C . GLU A 1 275 ? -3.902 16.109 1.533 1.00 96.19 275 GLU A C 1
ATOM 2192 O O . GLU A 1 275 ? -3.533 17.060 2.223 1.00 96.19 275 GLU A O 1
ATOM 2197 N N . THR A 1 276 ? -5.182 15.777 1.365 1.00 96.06 276 THR A N 1
ATOM 2198 C CA . THR A 1 276 ? -6.275 16.351 2.154 1.00 96.06 276 THR A CA 1
ATOM 2199 C C . THR A 1 276 ? -6.793 15.274 3.094 1.00 96.06 276 THR A C 1
ATOM 2201 O O . THR A 1 276 ? -7.310 14.241 2.661 1.00 96.06 276 THR A O 1
ATOM 2204 N N . LEU A 1 277 ? -6.661 15.507 4.392 1.00 94.25 277 LEU A N 1
ATOM 2205 C CA . LEU A 1 277 ? -7.079 14.595 5.444 1.00 94.25 277 LEU A CA 1
ATOM 2206 C C . LEU A 1 277 ? -8.276 15.178 6.183 1.00 94.25 277 LEU A C 1
ATOM 2208 O O . LEU A 1 277 ? -8.195 16.274 6.728 1.00 94.25 277 LEU A O 1
ATOM 2212 N N . LYS A 1 278 ? -9.361 14.412 6.234 1.00 93.75 278 LYS A N 1
ATOM 2213 C CA . LYS A 1 278 ? -10.556 14.685 7.021 1.00 93.75 278 LYS A CA 1
ATOM 2214 C C . LYS A 1 278 ? -10.752 13.569 8.039 1.00 93.75 278 LYS A C 1
ATOM 2216 O O . LYS A 1 278 ? -10.868 12.411 7.648 1.00 93.75 278 LYS A O 1
ATOM 2221 N N . ILE A 1 279 ? -10.815 13.906 9.324 1.00 93.12 279 ILE A N 1
ATOM 2222 C CA . ILE A 1 279 ? -11.082 12.943 10.401 1.00 93.12 279 ILE A CA 1
ATOM 2223 C C . ILE A 1 279 ? -12.290 13.400 11.206 1.00 93.12 279 ILE A C 1
ATOM 2225 O O . ILE A 1 279 ? -12.329 14.527 11.701 1.00 93.12 279 ILE A O 1
ATOM 2229 N N . ALA A 1 280 ? -13.250 12.496 11.365 1.00 92.19 280 ALA A N 1
ATOM 2230 C CA . ALA A 1 280 ? -14.434 12.679 12.186 1.00 92.19 280 ALA A CA 1
ATOM 2231 C C . ALA A 1 280 ? -14.563 11.526 13.186 1.00 92.19 280 ALA A C 1
ATOM 2233 O O . ALA A 1 280 ? -14.295 10.372 12.853 1.00 92.19 280 ALA A O 1
ATOM 2234 N N . PHE A 1 281 ? -15.011 11.839 14.397 1.00 92.50 281 PHE A N 1
ATOM 2235 C CA . PHE A 1 281 ? -15.322 10.855 15.429 1.00 92.50 281 PHE A CA 1
ATOM 2236 C C . PHE A 1 281 ? -16.836 10.806 15.656 1.00 92.50 281 PHE A C 1
ATOM 2238 O O . PHE A 1 281 ? -17.489 11.850 15.606 1.00 92.50 281 PHE A O 1
ATOM 2245 N N . SER A 1 282 ? -17.393 9.622 15.920 1.00 89.44 282 SER A N 1
ATOM 2246 C CA . SER A 1 282 ? -18.784 9.478 16.384 1.00 89.44 282 SER A CA 1
ATOM 2247 C C . SER A 1 282 ? -19.002 10.117 17.758 1.00 89.44 282 SER A C 1
ATOM 2249 O O . SER A 1 282 ? -20.053 10.703 18.003 1.00 89.44 282 SER A O 1
ATOM 2251 N N . GLU A 1 283 ? -17.988 10.057 18.624 1.00 88.44 283 GLU A N 1
ATOM 2252 C CA . GLU A 1 283 ? -17.959 10.670 19.952 1.00 88.44 283 GLU A CA 1
ATOM 2253 C C . GLU A 1 283 ? -16.656 11.455 20.148 1.00 88.44 283 GLU A C 1
ATOM 2255 O O . GLU A 1 283 ? -15.595 11.044 19.680 1.00 88.44 283 GLU A O 1
ATOM 2260 N N . SER A 1 284 ? -16.701 12.592 20.852 1.00 89.06 284 SER A N 1
ATOM 2261 C CA . SER A 1 284 ? -15.504 13.416 21.067 1.00 89.06 284 SER A CA 1
ATOM 2262 C C . SER A 1 284 ? -14.404 12.637 21.811 1.00 89.06 284 SER A C 1
ATOM 2264 O O . SER A 1 284 ? -14.638 12.181 22.934 1.00 89.06 284 SER A O 1
ATOM 2266 N N . PRO A 1 285 ? -13.191 12.508 21.241 1.00 91.50 285 PRO A N 1
ATOM 2267 C CA . PRO A 1 285 ? -12.128 11.722 21.851 1.00 91.50 285 PRO A CA 1
ATOM 2268 C C . PRO A 1 285 ? -11.540 12.431 23.077 1.00 91.50 285 PRO A C 1
ATOM 2270 O O . PRO A 1 285 ? -11.310 13.642 23.076 1.00 91.50 285 PRO A O 1
ATOM 2273 N N . GLN A 1 286 ? -11.226 11.659 24.117 1.00 92.31 286 GLN A N 1
ATOM 2274 C CA . GLN A 1 286 ? -10.440 12.133 25.258 1.00 92.31 286 GLN A CA 1
ATOM 2275 C C . GLN A 1 286 ? -8.955 11.818 25.045 1.00 92.31 286 GLN A C 1
ATOM 2277 O O . GLN A 1 286 ? -8.616 10.779 24.483 1.00 92.31 286 GLN A O 1
ATOM 2282 N N . SER A 1 287 ? -8.065 12.703 25.506 1.00 92.44 287 SER A N 1
ATOM 2283 C CA . SER A 1 287 ? -6.602 12.532 25.396 1.00 92.44 287 SER A CA 1
ATOM 2284 C C . SER A 1 287 ? -6.119 12.244 23.965 1.00 92.44 287 SER A C 1
ATOM 2286 O O . SER A 1 287 ? -5.281 11.368 23.747 1.00 92.44 287 SER A O 1
ATOM 2288 N N . LEU A 1 288 ? -6.695 12.960 22.992 1.00 92.62 288 LEU A N 1
ATOM 2289 C CA . LEU A 1 288 ? -6.357 12.834 21.578 1.00 92.62 288 LEU A CA 1
ATOM 2290 C C . LEU A 1 288 ? -4.907 13.258 21.320 1.00 92.62 288 LEU A C 1
ATOM 2292 O O . LEU A 1 288 ? -4.516 14.392 21.595 1.00 92.62 288 LEU A O 1
ATOM 2296 N N . GLU A 1 289 ? -4.151 12.349 20.729 1.00 92.69 289 GLU A N 1
ATOM 2297 C CA . GLU A 1 289 ? -2.780 12.517 20.277 1.00 92.69 289 GLU A CA 1
ATOM 2298 C C . GLU A 1 289 ? -2.707 12.077 18.816 1.00 92.69 289 GLU A C 1
ATOM 2300 O O . GLU A 1 289 ? -3.337 11.099 18.415 1.00 92.69 289 GLU A O 1
ATOM 2305 N N . ALA A 1 290 ? -1.941 12.798 18.009 1.00 92.19 290 ALA A N 1
ATOM 2306 C CA . ALA A 1 290 ? -1.687 12.438 16.625 1.00 92.19 290 ALA A CA 1
ATOM 2307 C C . ALA A 1 290 ? -0.201 12.610 16.329 1.00 92.19 290 ALA A C 1
ATOM 2309 O O . ALA A 1 290 ? 0.458 13.502 16.863 1.00 92.19 290 ALA A O 1
ATOM 2310 N N . SER A 1 291 ? 0.302 11.794 15.411 1.00 92.56 291 SER A N 1
ATOM 2311 C CA . SER A 1 291 ? 1.658 11.907 14.849 1.00 92.56 291 SER A CA 1
ATOM 2312 C C . SER A 1 291 ? 1.901 13.208 14.055 1.00 92.56 291 SER A C 1
ATOM 2314 O O . SER A 1 291 ? 3.012 13.471 13.597 1.00 92.56 291 SER A O 1
ATOM 2316 N N . PHE A 1 292 ? 0.878 14.056 13.909 1.00 88.94 292 PHE A N 1
ATOM 2317 C CA . PHE A 1 292 ? 0.916 15.354 13.241 1.00 88.94 292 PHE A CA 1
ATOM 2318 C C . PHE A 1 292 ? 0.241 16.444 14.084 1.00 88.94 292 PHE A C 1
ATOM 2320 O O . PHE A 1 292 ? -0.517 16.177 15.014 1.00 88.94 292 PHE A O 1
ATOM 2327 N N . LYS A 1 293 ? 0.506 17.711 13.743 1.00 84.31 293 LYS A N 1
ATOM 2328 C CA . LYS A 1 293 ? -0.058 18.861 14.462 1.00 84.31 293 LYS A CA 1
ATOM 2329 C C . LYS A 1 293 ? -1.565 18.969 14.220 1.00 84.31 293 LYS A C 1
ATOM 2331 O O . LYS A 1 293 ? -1.996 19.211 13.094 1.00 84.31 293 LYS A O 1
ATOM 2336 N N . LEU A 1 294 ? -2.343 18.855 15.290 1.00 80.69 294 LEU A N 1
ATOM 2337 C CA . LEU A 1 294 ? -3.782 19.109 15.291 1.00 80.69 294 LEU A CA 1
ATOM 2338 C C . LEU A 1 294 ? -4.032 20.615 15.422 1.00 80.69 294 LEU A C 1
ATOM 2340 O O . LEU A 1 294 ? -3.448 21.260 16.293 1.00 80.69 294 LEU A O 1
ATOM 2344 N N . LYS A 1 295 ? -4.875 21.177 14.550 1.00 69.69 295 LYS A N 1
ATOM 2345 C CA . LYS A 1 295 ? -5.283 22.590 14.633 1.00 69.69 295 LYS A CA 1
ATOM 2346 C C . LYS A 1 295 ? -6.470 22.791 15.580 1.00 69.69 295 LYS A C 1
ATOM 2348 O O . LYS A 1 295 ? -6.462 23.760 16.325 1.00 69.69 295 LYS A O 1
ATOM 2353 N N . ASP A 1 296 ? -7.406 21.839 15.618 1.00 64.81 296 ASP A N 1
ATOM 2354 C CA . ASP A 1 296 ? -8.627 21.894 16.431 1.00 64.81 296 ASP A CA 1
ATOM 2355 C C . ASP A 1 296 ? -8.958 20.534 17.072 1.00 64.81 296 ASP A C 1
ATOM 2357 O O . ASP A 1 296 ? -8.518 19.485 16.603 1.00 64.81 296 ASP A O 1
ATOM 2361 N N . LYS A 1 297 ? -9.758 20.549 18.150 1.00 57.75 297 LYS A N 1
ATOM 2362 C CA . LYS A 1 297 ? -10.224 19.352 18.890 1.00 57.75 297 LYS A CA 1
ATOM 2363 C C . LYS A 1 297 ? -11.468 18.672 18.275 1.00 57.75 297 LYS A C 1
ATOM 2365 O O . LYS A 1 297 ? -12.048 17.795 18.910 1.00 57.75 297 LYS A O 1
ATOM 2370 N N . GLY A 1 298 ? -11.911 19.114 17.095 1.00 62.97 298 GLY A N 1
ATOM 2371 C CA . GLY A 1 298 ? -13.145 18.677 16.428 1.00 62.97 298 GLY A CA 1
ATOM 2372 C C . GLY A 1 298 ? -12.897 17.892 15.138 1.00 62.97 298 GLY A C 1
ATOM 2373 O O . GLY A 1 298 ? -12.044 17.011 15.097 1.00 62.97 298 GLY A O 1
ATOM 2374 N N . GLU A 1 299 ? -13.657 18.210 14.086 1.00 65.94 299 GLU A N 1
ATOM 2375 C CA . GLU A 1 299 ? -13.405 17.704 12.733 1.00 65.94 299 GLU A CA 1
ATOM 2376 C C . GLU A 1 299 ? -12.053 18.234 12.244 1.00 65.94 299 GLU A C 1
ATOM 2378 O O . GLU A 1 299 ? -11.851 19.439 12.099 1.00 65.94 299 GLU A O 1
ATOM 2383 N N . VAL A 1 300 ? -11.103 17.326 12.041 1.00 76.50 300 VAL A N 1
ATOM 2384 C CA . VAL A 1 300 ? -9.742 17.694 11.652 1.00 76.50 300 VAL A CA 1
ATOM 2385 C C . VAL A 1 300 ? -9.682 17.688 10.136 1.00 76.50 300 VAL A C 1
ATOM 2387 O O . VAL A 1 300 ? -9.715 16.615 9.535 1.00 76.50 300 VAL A O 1
ATOM 2390 N N . VAL A 1 301 ? -9.597 18.874 9.530 1.00 83.94 301 VAL A N 1
ATOM 2391 C CA . VAL A 1 301 ? -9.292 19.040 8.103 1.00 83.94 301 VAL A CA 1
ATOM 2392 C C . VAL A 1 301 ? -7.882 19.601 7.966 1.00 83.94 301 VAL A C 1
ATOM 2394 O O . VAL A 1 301 ? -7.568 20.668 8.497 1.00 83.94 301 VAL A O 1
ATOM 2397 N N . ILE A 1 302 ? -7.014 18.854 7.291 1.00 88.31 302 ILE A N 1
ATOM 2398 C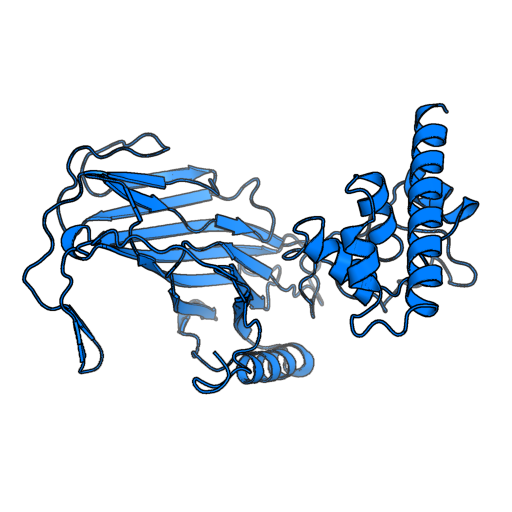 CA . ILE A 1 302 ? -5.612 19.212 7.081 1.00 88.31 302 ILE A CA 1
ATOM 2399 C C . ILE A 1 302 ? -5.284 19.047 5.606 1.00 88.31 302 ILE A C 1
ATOM 2401 O O . ILE A 1 302 ? -5.462 17.963 5.061 1.00 88.31 302 ILE A O 1
ATOM 2405 N N . ASP A 1 303 ? -4.718 20.095 5.019 1.00 92.06 303 ASP A N 1
ATOM 2406 C CA . ASP A 1 303 ? -4.035 20.037 3.732 1.00 92.06 303 ASP A CA 1
ATOM 2407 C C . ASP A 1 303 ? -2.523 20.099 3.968 1.00 92.06 303 ASP A C 1
ATOM 2409 O O . ASP A 1 303 ? -2.039 20.935 4.745 1.00 92.06 303 ASP A O 1
ATOM 2413 N N . ARG A 1 304 ? -1.778 19.177 3.354 1.00 93.00 304 ARG A N 1
ATOM 2414 C CA . ARG A 1 304 ? -0.319 19.053 3.485 1.00 93.00 304 ARG A CA 1
ATOM 2415 C C . ARG A 1 304 ? 0.268 18.231 2.339 1.00 93.00 304 ARG A C 1
ATOM 2417 O O . ARG A 1 304 ? -0.448 17.466 1.709 1.00 93.00 304 ARG A O 1
ATOM 2424 N N . SER A 1 305 ? 1.589 18.257 2.183 1.00 94.69 305 SER A N 1
ATOM 2425 C CA . SER A 1 305 ? 2.282 17.255 1.366 1.00 94.69 305 SER A CA 1
ATOM 2426 C C . SER A 1 305 ? 2.062 15.848 1.927 1.00 94.69 305 SER A C 1
ATOM 2428 O O . SER A 1 305 ? 2.046 15.655 3.149 1.00 94.69 305 SER A O 1
ATOM 2430 N N . TYR A 1 306 ? 1.906 14.870 1.037 1.00 95.69 306 TYR A N 1
ATOM 2431 C CA . TYR A 1 306 ? 1.532 13.508 1.395 1.00 95.69 306 TYR A CA 1
ATOM 2432 C C . TYR A 1 306 ? 2.499 12.860 2.389 1.00 95.69 306 TYR A C 1
ATOM 2434 O O . TYR A 1 306 ? 3.719 12.873 2.216 1.00 95.69 306 TYR A O 1
ATOM 2442 N N . GLN A 1 307 ? 1.929 12.242 3.426 1.00 93.56 307 GLN A N 1
ATOM 2443 C CA . GLN A 1 307 ? 2.663 11.437 4.394 1.00 93.56 307 GLN A CA 1
ATOM 2444 C C . GLN A 1 307 ? 2.101 10.022 4.416 1.00 93.56 307 GLN A C 1
ATOM 2446 O O . GLN A 1 307 ? 0.926 9.808 4.703 1.00 93.56 307 GLN A O 1
ATOM 2451 N N . ASN A 1 308 ? 2.964 9.045 4.141 1.00 93.38 308 ASN A N 1
ATOM 2452 C CA . ASN A 1 308 ? 2.537 7.657 4.004 1.00 93.38 308 ASN A CA 1
ATOM 2453 C C . ASN A 1 308 ? 2.078 7.041 5.338 1.00 93.38 308 ASN A C 1
ATOM 2455 O O . ASN A 1 308 ? 1.072 6.335 5.413 1.00 93.38 308 ASN A O 1
ATOM 2459 N N . ASN A 1 309 ? 2.812 7.353 6.406 1.00 93.69 309 ASN A N 1
ATOM 2460 C CA . ASN A 1 309 ? 2.597 6.787 7.729 1.00 93.69 309 ASN A CA 1
ATOM 2461 C C . ASN A 1 309 ? 2.176 7.888 8.691 1.00 93.69 309 ASN A C 1
ATOM 2463 O O . ASN A 1 309 ? 2.895 8.871 8.868 1.00 93.69 309 ASN A O 1
ATOM 2467 N N . TRP A 1 310 ? 1.025 7.694 9.318 1.00 95.06 310 TRP A N 1
ATOM 2468 C CA . TRP A 1 310 ? 0.562 8.494 10.435 1.00 95.06 310 TRP A CA 1
ATOM 2469 C C . TRP A 1 310 ? -0.482 7.701 11.217 1.00 95.06 310 TRP A C 1
ATOM 2471 O O . TRP A 1 310 ? -1.212 6.871 10.671 1.00 95.06 310 TRP A O 1
ATOM 2481 N N . ASP A 1 311 ? -0.553 7.971 12.505 1.00 95.94 311 ASP A N 1
ATOM 2482 C CA . ASP A 1 311 ? -1.508 7.377 13.424 1.00 95.94 311 ASP A CA 1
ATOM 2483 C C . ASP A 1 311 ? -2.116 8.438 14.346 1.00 95.94 311 ASP A C 1
ATOM 2485 O O . ASP A 1 311 ? -1.634 9.579 14.445 1.00 95.94 311 ASP A O 1
ATOM 2489 N N . ILE A 1 312 ? -3.209 8.036 14.987 1.00 94.75 312 ILE A N 1
ATOM 2490 C CA . ILE A 1 312 ? -3.927 8.810 15.992 1.00 94.75 312 ILE A CA 1
ATOM 2491 C C . ILE A 1 312 ? -4.226 7.887 17.164 1.00 94.75 312 ILE A C 1
ATOM 2493 O O . ILE A 1 312 ? -4.741 6.784 16.969 1.00 94.75 312 ILE A O 1
ATOM 2497 N N . SER A 1 313 ? -3.973 8.356 18.382 1.00 96.12 313 SER A N 1
ATOM 2498 C CA . SER A 1 313 ? -4.304 7.647 19.610 1.00 96.12 313 SER A CA 1
ATOM 2499 C C . SER A 1 313 ? -5.169 8.493 20.537 1.00 96.12 313 SER A C 1
ATOM 2501 O O . SER A 1 313 ? -5.018 9.705 20.623 1.00 96.12 313 SER A O 1
ATOM 2503 N N . PHE A 1 314 ? -6.071 7.854 21.269 1.00 95.88 314 PHE A N 1
ATOM 2504 C CA . PHE A 1 314 ? -6.985 8.499 22.212 1.00 95.88 314 PHE A CA 1
ATOM 2505 C C . PHE A 1 314 ? -7.364 7.521 23.326 1.00 95.88 314 PHE A C 1
ATOM 2507 O O . PHE A 1 314 ? -7.116 6.319 23.223 1.00 95.88 314 PHE A O 1
ATOM 2514 N N . ALA A 1 315 ? -7.946 8.021 24.414 1.00 96.56 315 ALA A N 1
ATOM 2515 C CA . ALA A 1 315 ? -8.438 7.174 25.493 1.00 96.56 315 ALA A CA 1
ATOM 2516 C C . ALA A 1 315 ? -9.555 6.246 24.988 1.00 96.56 315 ALA A C 1
ATOM 2518 O O . ALA A 1 315 ? -10.404 6.652 24.197 1.00 96.56 315 ALA A O 1
ATOM 2519 N N . SER A 1 316 ? -9.562 5.003 25.461 1.00 95.50 316 SER A N 1
ATOM 2520 C CA . SER A 1 316 ? -10.577 4.004 25.142 1.00 95.50 316 SER A CA 1
ATOM 2521 C C . SER A 1 316 ? -11.865 4.302 25.916 1.00 95.50 316 SER A C 1
ATOM 2523 O O . SER A 1 316 ? -11.882 4.099 27.133 1.00 95.50 316 SER A O 1
ATOM 2525 N N . PRO A 1 317 ? -12.965 4.726 25.265 1.00 94.00 317 PRO A N 1
ATOM 2526 C CA . PRO A 1 317 ? -14.238 4.894 25.955 1.00 94.00 317 PRO A CA 1
ATOM 2527 C C . PRO A 1 317 ? -14.863 3.532 26.273 1.00 94.00 317 PRO A C 1
ATOM 2529 O O . PRO A 1 317 ? -14.408 2.485 25.795 1.00 94.00 317 PRO A O 1
ATOM 2532 N N . LYS A 1 318 ? -15.939 3.533 27.063 1.00 92.88 318 LYS A N 1
ATOM 2533 C CA . LYS A 1 318 ? -16.743 2.323 27.293 1.00 92.88 318 LYS A CA 1
ATOM 2534 C C . LYS A 1 318 ? -17.311 1.803 25.967 1.00 92.88 318 LYS A C 1
ATOM 2536 O O . LYS A 1 318 ? -17.536 2.579 25.042 1.00 92.88 318 LYS A O 1
ATOM 2541 N N . LEU A 1 319 ? -17.489 0.486 25.864 1.00 92.75 319 LEU A N 1
ATOM 2542 C CA . LEU A 1 319 ? -18.143 -0.116 24.701 1.00 92.75 319 LEU A CA 1
ATOM 2543 C C . LEU A 1 319 ? -19.610 0.318 24.635 1.00 92.75 319 LEU A C 1
ATOM 2545 O O . LEU A 1 319 ? -20.257 0.497 25.670 1.00 92.75 319 LEU A O 1
ATOM 2549 N N . SER A 1 320 ? -20.125 0.469 23.416 1.00 89.75 320 SER A N 1
ATOM 2550 C CA . SER A 1 320 ? -21.547 0.725 23.199 1.00 89.75 320 SER A CA 1
ATOM 2551 C C . SER A 1 320 ? -22.388 -0.467 23.665 1.00 89.75 320 SER A C 1
ATOM 2553 O O . SER A 1 320 ? -22.064 -1.619 23.383 1.00 89.75 320 SER A O 1
ATOM 2555 N N . ASN A 1 321 ? -23.510 -0.191 24.334 1.00 88.44 321 ASN A N 1
ATOM 2556 C CA . ASN A 1 321 ? -24.508 -1.216 24.664 1.00 88.44 321 ASN A CA 1
ATOM 2557 C C . ASN A 1 321 ? -25.413 -1.563 23.471 1.00 88.44 321 ASN A C 1
ATOM 2559 O O . ASN A 1 321 ? -26.169 -2.533 23.538 1.00 88.44 321 ASN A O 1
ATOM 2563 N N . ASN A 1 322 ? -25.361 -0.771 22.397 1.00 86.44 322 ASN A N 1
ATOM 2564 C CA . ASN A 1 322 ? -26.187 -0.979 21.218 1.00 86.44 322 ASN A CA 1
ATOM 2565 C C . ASN A 1 322 ? -25.575 -2.060 20.325 1.00 86.44 322 ASN A C 1
ATOM 2567 O O . ASN A 1 322 ? -24.364 -2.094 20.107 1.00 86.44 322 ASN A O 1
ATOM 2571 N N . ALA A 1 323 ? -26.428 -2.912 19.759 1.00 81.31 323 ALA A N 1
ATOM 2572 C CA . ALA A 1 323 ? -25.999 -3.855 18.740 1.00 81.31 323 ALA A CA 1
ATOM 2573 C C . ALA A 1 323 ? -25.753 -3.129 17.407 1.00 81.31 323 ALA A C 1
ATOM 2575 O O . ALA A 1 323 ? -26.587 -2.350 16.940 1.00 81.31 323 ALA A O 1
ATOM 2576 N N . PHE A 1 324 ? -24.632 -3.432 16.763 1.00 71.25 324 PHE A N 1
ATOM 2577 C CA . PHE A 1 324 ? -24.376 -3.073 15.374 1.00 71.25 324 PHE A CA 1
ATOM 2578 C C . PHE A 1 324 ? -25.094 -4.075 14.465 1.00 71.25 324 PHE A C 1
ATOM 2580 O O . PHE A 1 324 ? -24.867 -5.275 14.582 1.00 71.25 324 PHE A O 1
ATOM 2587 N N . SER A 1 325 ? -25.962 -3.609 13.564 1.00 72.56 325 SER A N 1
ATOM 2588 C CA . SER A 1 325 ? -26.709 -4.490 12.654 1.00 72.56 325 SER A CA 1
ATOM 2589 C C . SER A 1 325 ? -26.328 -4.240 11.201 1.00 72.56 325 SER A C 1
ATOM 2591 O O . SER A 1 325 ? -26.362 -3.103 10.733 1.00 72.56 325 SER A O 1
ATOM 2593 N N . PHE A 1 326 ? -25.994 -5.305 10.476 1.00 65.31 326 PHE A N 1
ATOM 2594 C CA . PHE A 1 326 ? -25.628 -5.260 9.066 1.00 65.31 326 PHE A CA 1
ATOM 2595 C C . PHE A 1 326 ? -26.102 -6.526 8.348 1.00 65.31 326 PHE A C 1
ATOM 2597 O O . PHE A 1 326 ? -25.919 -7.636 8.841 1.00 65.31 326 PHE A O 1
ATOM 2604 N N . ASN A 1 327 ? -26.713 -6.353 7.171 1.00 69.12 327 ASN A N 1
ATOM 2605 C CA . ASN A 1 327 ? -27.164 -7.441 6.295 1.00 69.12 327 ASN A CA 1
ATOM 2606 C C . ASN A 1 327 ? -28.011 -8.530 6.999 1.00 69.12 327 ASN A C 1
ATOM 2608 O O . ASN A 1 327 ? -27.825 -9.722 6.775 1.00 69.12 327 ASN A O 1
ATOM 2612 N N . GLY A 1 328 ? -28.917 -8.120 7.893 1.00 82.81 328 GLY A N 1
ATOM 2613 C CA . GLY A 1 328 ? -29.796 -9.033 8.636 1.00 82.81 328 GLY A CA 1
ATOM 2614 C C . GLY A 1 328 ? -29.147 -9.740 9.832 1.00 82.81 328 GLY A C 1
ATOM 2615 O O . GLY A 1 328 ? -29.819 -10.515 10.502 1.00 82.81 328 GLY A O 1
ATOM 2616 N N . SER A 1 329 ? -27.872 -9.477 10.127 1.00 81.38 329 SER A N 1
ATOM 2617 C CA . SER A 1 329 ? -27.190 -9.944 11.340 1.00 81.38 329 SER A CA 1
ATOM 2618 C C . SER A 1 329 ? -26.951 -8.792 12.314 1.00 81.38 329 SER A C 1
ATOM 2620 O O . SER A 1 329 ? -26.736 -7.655 11.892 1.00 81.38 329 SER A O 1
ATOM 2622 N N . SER A 1 330 ? -26.970 -9.090 13.613 1.00 83.50 330 SER A N 1
ATOM 2623 C CA . SER A 1 330 ? -26.703 -8.129 14.686 1.00 83.50 330 SER A CA 1
ATOM 2624 C C . SER A 1 330 ? -25.553 -8.621 15.557 1.00 83.50 330 SER A C 1
ATOM 2626 O O . SER A 1 330 ? -25.518 -9.782 15.955 1.00 83.50 330 SER A O 1
ATOM 2628 N N . TYR A 1 331 ? -24.629 -7.720 15.865 1.00 81.25 331 TYR A N 1
ATOM 2629 C CA . TYR A 1 331 ? -23.398 -7.988 16.593 1.00 81.25 331 TYR A CA 1
ATOM 2630 C C . TYR A 1 331 ? -23.312 -7.059 17.798 1.00 81.25 331 TYR A C 1
ATOM 2632 O O . TYR A 1 331 ? -23.586 -5.862 17.692 1.00 81.25 331 TYR A O 1
ATOM 2640 N N . LYS A 1 332 ? -22.907 -7.600 18.944 1.00 87.06 3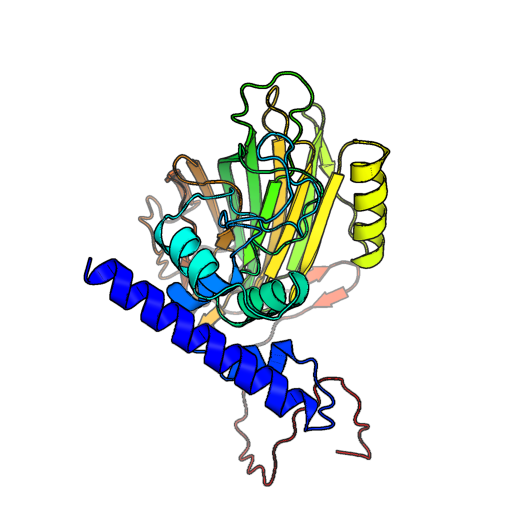32 LYS A N 1
ATOM 2641 C CA . LYS A 1 332 ? -22.634 -6.830 20.156 1.00 87.06 332 LYS A CA 1
ATOM 2642 C C . LYS A 1 332 ? -21.184 -7.061 20.557 1.00 87.06 332 LYS A C 1
ATOM 2644 O O . LYS A 1 332 ? -20.729 -8.200 2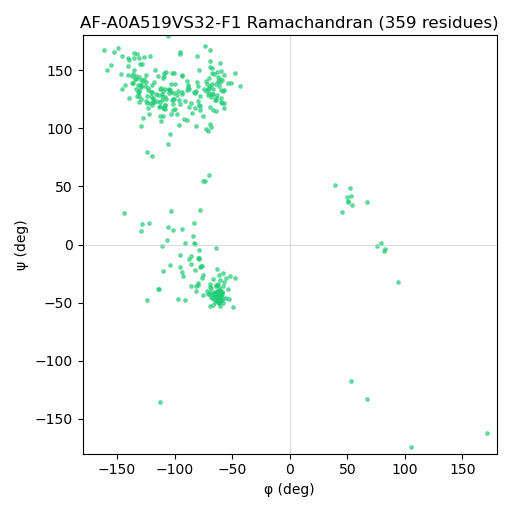0.588 1.00 87.06 332 LYS A O 1
ATOM 2649 N N . LEU A 1 333 ? -20.474 -5.974 20.831 1.00 87.88 333 LEU A N 1
ATOM 2650 C CA . LEU A 1 333 ? -19.101 -6.023 21.316 1.00 87.88 333 LEU A CA 1
ATOM 2651 C C . LEU A 1 333 ? -19.103 -6.136 22.835 1.00 87.88 333 LEU A C 1
ATOM 2653 O O . LEU A 1 333 ? -19.802 -5.389 23.518 1.00 87.88 333 LEU A O 1
ATOM 2657 N N . GLU A 1 334 ? -18.281 -7.041 23.351 1.00 87.62 334 GLU A N 1
ATOM 2658 C CA . GLU A 1 334 ? -18.040 -7.210 24.780 1.00 87.62 334 GLU A CA 1
ATOM 2659 C C . GLU A 1 334 ? -16.534 -7.187 25.040 1.00 87.62 334 GLU A C 1
ATOM 2661 O O . GLU A 1 334 ? -15.726 -7.411 24.134 1.00 87.62 334 GLU A O 1
ATOM 2666 N N . GLU A 1 335 ? -16.135 -6.830 26.260 1.00 85.44 335 GLU A N 1
ATOM 2667 C CA . GLU A 1 335 ? -14.716 -6.823 26.596 1.00 85.44 335 GLU A CA 1
ATOM 2668 C C . GLU A 1 335 ? -14.191 -8.255 26.665 1.00 85.44 335 GLU A C 1
ATOM 2670 O O . GLU A 1 335 ? -14.769 -9.113 27.330 1.00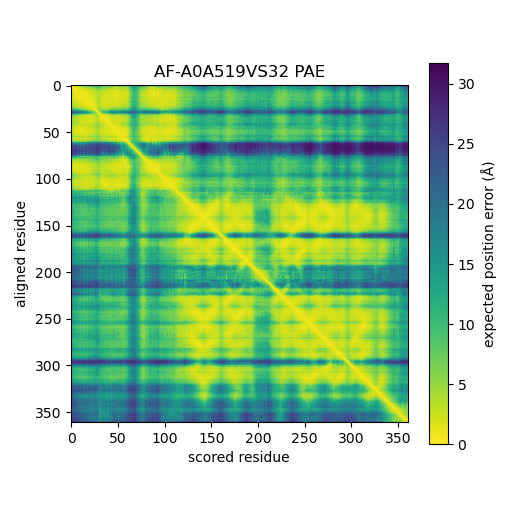 85.44 335 GLU A O 1
ATOM 2675 N N . LEU A 1 336 ? -13.072 -8.500 25.983 1.00 84.06 336 LEU A N 1
ATOM 2676 C CA . LEU A 1 336 ? -12.388 -9.780 26.056 1.00 84.06 336 LEU A CA 1
ATOM 2677 C C . LEU A 1 336 ? -11.824 -9.970 27.467 1.00 84.06 336 LEU A C 1
ATOM 2679 O O . LEU A 1 336 ? -10.919 -9.244 27.885 1.00 84.06 336 LEU A O 1
ATOM 2683 N N . VAL A 1 337 ? -12.338 -10.972 28.173 1.00 82.69 337 VAL A N 1
ATOM 2684 C CA . VAL A 1 337 ? -11.775 -11.437 29.440 1.00 82.69 337 VAL A CA 1
ATOM 2685 C C . VAL A 1 337 ? -10.738 -12.505 29.113 1.00 82.69 337 VAL A C 1
ATOM 2687 O O . VAL A 1 337 ? -11.077 -13.604 28.683 1.00 82.69 337 VAL A O 1
ATOM 2690 N N . ILE A 1 338 ? -9.459 -12.160 29.263 1.00 82.19 338 ILE A N 1
ATOM 2691 C CA . ILE A 1 338 ? -8.359 -13.111 29.094 1.00 82.19 338 ILE A CA 1
ATOM 2692 C C . ILE A 1 338 ? -8.174 -13.838 30.424 1.00 82.19 338 ILE A C 1
ATOM 2694 O O . ILE A 1 338 ? -7.746 -13.231 31.404 1.00 82.19 338 ILE A O 1
ATOM 2698 N N . GLU A 1 339 ? -8.461 -15.135 30.448 1.00 84.81 339 GLU A N 1
ATOM 2699 C CA . GLU A 1 339 ? -8.125 -16.007 31.573 1.00 84.81 339 GLU A CA 1
ATOM 2700 C C . GLU A 1 339 ? -6.802 -16.722 31.268 1.00 84.81 339 GLU A C 1
ATOM 2702 O O . GLU A 1 339 ? -6.774 -17.645 30.451 1.00 84.81 339 GLU A O 1
ATOM 2707 N N . PRO A 1 340 ? -5.667 -16.295 31.857 1.00 80.00 340 PRO A N 1
ATOM 2708 C CA . PRO A 1 340 ? -4.389 -16.939 31.604 1.00 80.00 340 PRO A CA 1
ATOM 2709 C C . PRO A 1 340 ? -4.389 -18.337 32.225 1.00 80.00 340 PRO A C 1
ATOM 2711 O O . PRO A 1 340 ? -4.236 -18.509 33.433 1.00 80.00 340 PRO A O 1
ATOM 2714 N N . THR A 1 341 ? -4.538 -19.355 31.387 1.00 84.94 341 THR A N 1
ATOM 2715 C CA . THR A 1 341 ? -4.394 -20.752 31.795 1.00 84.94 341 THR A CA 1
ATOM 2716 C C . THR A 1 341 ? -2.943 -21.191 31.661 1.00 84.94 341 THR A C 1
ATOM 2718 O O . THR A 1 341 ? -2.289 -20.906 30.654 1.00 84.94 341 THR A O 1
ATOM 2721 N N . GLN A 1 342 ? -2.430 -21.931 32.644 1.00 83.56 342 GLN A N 1
ATOM 2722 C CA . GLN A 1 342 ? -1.093 -22.508 32.555 1.00 83.56 342 GLN A CA 1
ATOM 2723 C C . GLN A 1 342 ? -1.070 -23.599 31.475 1.00 83.56 342 GLN A C 1
ATOM 2725 O O . GLN A 1 342 ? -1.484 -24.731 31.705 1.00 83.56 342 GLN A O 1
ATOM 2730 N N . PHE A 1 343 ? -0.556 -23.261 30.296 1.00 85.19 343 PHE A N 1
ATOM 2731 C CA . PHE A 1 343 ? -0.356 -24.202 29.201 1.00 85.19 343 PHE A CA 1
ATOM 2732 C C . PHE A 1 343 ? 1.124 -24.579 29.107 1.00 85.19 343 PHE A C 1
ATOM 2734 O O . PHE A 1 343 ? 1.973 -23.750 28.780 1.00 85.19 343 PHE A O 1
ATOM 2741 N N . LYS A 1 344 ? 1.452 -25.838 29.415 1.00 86.75 344 LYS A N 1
ATOM 2742 C CA . LYS A 1 344 ? 2.806 -26.382 29.258 1.00 86.75 344 LYS A CA 1
ATOM 2743 C C . LYS A 1 344 ? 2.831 -27.312 28.051 1.00 86.75 344 LYS A C 1
ATOM 2745 O O . LYS A 1 344 ? 2.639 -28.518 28.192 1.00 86.75 344 LYS A O 1
ATOM 2750 N N . ALA A 1 345 ? 3.057 -26.742 26.871 1.00 86.06 345 ALA A N 1
ATOM 2751 C CA . ALA A 1 345 ? 3.203 -27.525 25.651 1.00 86.06 345 ALA A CA 1
ATOM 2752 C C . ALA A 1 345 ? 4.382 -28.500 25.787 1.00 86.06 345 ALA A C 1
ATOM 2754 O O . ALA A 1 345 ? 5.502 -28.090 26.094 1.00 86.06 345 ALA A O 1
ATOM 2755 N N . GLN A 1 346 ? 4.141 -29.790 25.551 1.00 86.44 346 GLN A N 1
ATOM 2756 C CA . GLN A 1 346 ? 5.227 -30.764 25.399 1.00 86.44 346 GLN A CA 1
ATOM 2757 C C . GLN A 1 346 ? 5.829 -30.690 23.993 1.00 86.44 346 GLN A C 1
ATOM 2759 O O . GLN A 1 346 ? 7.034 -30.860 23.823 1.00 86.44 346 GLN A O 1
ATOM 2764 N N . LYS A 1 347 ? 4.980 -30.418 22.993 1.00 82.38 347 LYS A N 1
ATOM 2765 C CA . LYS A 1 347 ? 5.330 -30.201 21.589 1.00 82.38 347 LYS A CA 1
ATOM 2766 C C . LYS A 1 347 ? 4.371 -29.169 20.998 1.00 82.38 347 LYS A C 1
ATOM 2768 O O . LYS A 1 347 ? 3.215 -29.108 21.407 1.00 82.38 347 LYS A O 1
ATOM 2773 N N . ILE A 1 348 ? 4.868 -28.356 20.072 1.00 82.62 348 ILE A N 1
ATOM 2774 C CA . ILE A 1 348 ? 4.073 -27.398 19.301 1.00 82.62 348 ILE A CA 1
ATOM 2775 C C . ILE A 1 348 ? 4.208 -27.814 17.846 1.00 82.62 348 ILE A C 1
ATOM 2777 O O . ILE A 1 348 ? 5.325 -27.949 17.344 1.00 82.62 348 ILE A O 1
ATOM 2781 N N . TYR A 1 349 ? 3.075 -28.014 17.192 1.00 79.44 349 TYR A N 1
ATOM 2782 C CA . TYR A 1 349 ? 3.007 -28.342 15.781 1.00 79.44 349 TYR A CA 1
ATOM 2783 C C . TYR A 1 349 ? 2.263 -27.228 15.050 1.00 79.44 349 TYR A C 1
ATOM 2785 O O . TYR A 1 349 ? 1.302 -26.673 15.579 1.00 79.44 349 TYR A O 1
ATOM 2793 N N . LEU A 1 350 ? 2.743 -26.873 13.860 1.00 81.69 350 LEU A N 1
ATOM 2794 C CA . LEU A 1 350 ? 2.127 -25.865 13.008 1.00 81.69 350 LEU A CA 1
ATOM 2795 C C . LEU A 1 350 ? 1.559 -26.566 11.777 1.00 81.69 350 LEU A C 1
ATOM 2797 O O . LEU A 1 350 ? 2.319 -26.978 10.901 1.00 81.69 350 LEU A O 1
ATOM 2801 N N . ASP A 1 351 ? 0.238 -26.694 11.723 1.00 78.19 351 ASP A N 1
ATOM 2802 C CA . ASP A 1 351 ? -0.453 -27.188 10.538 1.00 78.19 351 ASP A CA 1
ATOM 2803 C C . ASP A 1 351 ? -0.606 -26.041 9.530 1.00 78.19 351 ASP A C 1
ATOM 2805 O O . ASP A 1 351 ? -1.427 -25.136 9.684 1.00 78.19 351 ASP A O 1
ATOM 2809 N N . LEU A 1 352 ? 0.256 -26.044 8.516 1.00 73.31 352 LEU A N 1
ATOM 2810 C CA . LEU A 1 352 ? 0.332 -24.976 7.520 1.00 73.31 352 LEU A CA 1
ATOM 2811 C C . LEU A 1 352 ? -0.793 -25.038 6.480 1.00 73.31 352 LEU A C 1
ATOM 2813 O O . LEU A 1 352 ? -1.025 -24.055 5.777 1.00 73.31 352 LEU A O 1
ATOM 2817 N N . ASN A 1 353 ? -1.457 -26.182 6.342 1.00 78.31 353 ASN A N 1
ATOM 2818 C CA . ASN A 1 353 ? -2.429 -26.446 5.285 1.00 78.31 353 ASN A CA 1
ATOM 2819 C C . ASN A 1 353 ? -3.766 -26.984 5.811 1.00 78.31 353 ASN A C 1
ATOM 2821 O O . ASN A 1 353 ? -4.584 -27.404 4.993 1.00 78.31 353 ASN A O 1
ATOM 2825 N N . ALA A 1 354 ? -3.991 -26.935 7.129 1.00 74.56 354 ALA A N 1
ATOM 2826 C CA . ALA A 1 354 ? -5.168 -27.504 7.788 1.00 74.56 354 ALA A CA 1
ATOM 2827 C C . ALA A 1 354 ? -5.401 -28.968 7.365 1.00 74.56 354 ALA A C 1
ATOM 2829 O O . ALA A 1 354 ? -6.529 -29.371 7.082 1.00 74.56 354 ALA A O 1
ATOM 2830 N N . SER A 1 355 ? -4.311 -29.724 7.198 1.00 81.88 355 SER A N 1
ATOM 2831 C CA . SER A 1 355 ? -4.367 -31.105 6.717 1.00 81.88 355 SER A CA 1
ATOM 2832 C C . SER A 1 355 ? -4.557 -32.127 7.823 1.00 81.88 355 SER A C 1
ATOM 2834 O O . SER A 1 355 ? -4.845 -33.278 7.508 1.00 81.88 355 SER A O 1
ATOM 2836 N N . TRP A 1 356 ? -4.405 -31.724 9.084 1.00 81.69 356 TRP A N 1
ATOM 2837 C CA . TRP A 1 356 ? -4.606 -32.602 10.223 1.00 81.69 356 TRP A CA 1
ATOM 2838 C C . TRP A 1 356 ? -6.059 -32.561 10.671 1.00 81.69 356 TRP A C 1
ATOM 2840 O O . TRP A 1 356 ? -6.681 -31.507 10.818 1.00 81.69 356 TRP A O 1
ATOM 2850 N N . THR A 1 357 ? -6.604 -33.743 10.883 1.00 82.75 357 THR A N 1
ATOM 2851 C CA . THR A 1 357 ? -7.914 -33.947 11.489 1.00 82.75 357 THR A CA 1
ATOM 2852 C C . THR A 1 357 ? -7.825 -33.833 13.013 1.00 82.75 357 THR A C 1
ATOM 2854 O O . THR A 1 357 ? -6.748 -33.956 13.593 1.00 82.75 357 THR A O 1
ATOM 2857 N N . GLU A 1 358 ? -8.961 -33.628 13.692 1.00 75.75 358 GLU A N 1
ATOM 2858 C CA . GLU A 1 358 ? -9.007 -33.641 15.168 1.00 75.75 358 GLU A CA 1
ATOM 2859 C C . GLU A 1 358 ? -8.511 -34.966 15.768 1.00 75.75 358 GLU A C 1
ATOM 2861 O O . GLU A 1 358 ? -8.049 -34.976 16.900 1.00 75.75 358 GLU A O 1
ATOM 2866 N N . GLU A 1 359 ? -8.581 -36.073 15.021 1.00 81.50 359 GLU A N 1
ATOM 2867 C CA . GLU A 1 359 ? -8.062 -37.378 15.451 1.00 81.50 359 GLU A CA 1
ATOM 2868 C C . GLU A 1 359 ? -6.529 -37.488 15.328 1.00 81.50 359 GLU A C 1
ATOM 2870 O O . GLU A 1 359 ? -5.923 -38.355 15.957 1.00 81.50 359 GLU A O 1
ATOM 2875 N N . GLU A 1 360 ? -5.896 -36.628 14.524 1.00 75.12 360 GLU A N 1
ATOM 2876 C CA . GLU A 1 360 ? -4.443 -36.590 14.295 1.00 75.12 360 GLU A CA 1
ATOM 2877 C C . GLU A 1 360 ? -3.710 -35.579 15.202 1.00 75.12 360 GLU A C 1
ATOM 2879 O O . GLU A 1 360 ? -2.474 -35.578 15.233 1.00 75.12 360 GLU A O 1
ATOM 2884 N N . LEU A 1 361 ? -4.458 -34.741 15.935 1.00 68.00 361 LEU A N 1
ATOM 2885 C CA . LEU A 1 361 ? -3.987 -33.744 16.911 1.00 68.00 361 LEU A CA 1
ATOM 2886 C C . LEU A 1 361 ? -3.953 -34.315 18.336 1.00 68.00 361 LEU A C 1
ATOM 2888 O O . LEU A 1 361 ? -2.959 -34.026 19.049 1.00 68.00 361 LEU A O 1
#